Protein AF-S4PKJ7-F1 (afdb_monomer_lite)

pLDDT: mean 77.31, std 18.88, range [37.03, 98.44]

Structure (mmCIF, N/CA/C/O backbone):
data_AF-S4PKJ7-F1
#
_entry.id   AF-S4PKJ7-F1
#
loop_
_atom_site.group_PDB
_atom_site.id
_atom_site.type_symbol
_atom_site.label_atom_id
_atom_site.label_alt_id
_atom_site.label_comp_id
_atom_site.label_asym_id
_atom_site.label_entity_id
_atom_site.label_seq_id
_atom_site.pdbx_PDB_ins_code
_atom_site.Cartn_x
_atom_site.Cartn_y
_atom_site.Cartn_z
_atom_site.occupancy
_atom_site.B_iso_or_equiv
_atom_site.auth_seq_id
_atom_site.auth_comp_id
_atom_site.auth_asym_id
_atom_site.auth_atom_id
_atom_site.pdbx_PDB_model_num
ATOM 1 N N . MET A 1 1 ? 22.675 -2.901 -48.603 1.00 49.75 1 MET A N 1
ATOM 2 C CA . MET A 1 1 ? 21.320 -2.481 -48.186 1.00 49.75 1 MET A CA 1
ATOM 3 C C . MET A 1 1 ? 21.409 -1.951 -46.764 1.00 49.75 1 MET A C 1
ATOM 5 O O . MET A 1 1 ? 21.717 -2.725 -45.874 1.00 49.75 1 MET A O 1
ATOM 9 N N . GLY A 1 2 ? 21.253 -0.646 -46.554 1.00 59.81 2 GLY A N 1
ATOM 10 C CA . GLY A 1 2 ? 21.421 -0.019 -45.237 1.00 59.81 2 GLY A CA 1
ATOM 11 C C . GLY A 1 2 ? 20.413 1.105 -45.045 1.00 59.81 2 GLY A C 1
ATOM 12 O O . GLY A 1 2 ? 20.794 2.267 -44.978 1.00 59.81 2 GLY A O 1
ATOM 13 N N . GLY A 1 3 ? 19.126 0.761 -45.047 1.00 67.44 3 GLY A N 1
ATOM 14 C CA . GLY A 1 3 ? 18.020 1.695 -44.840 1.00 67.44 3 GLY A CA 1
ATOM 15 C C . GLY A 1 3 ? 17.450 1.549 -43.434 1.00 67.44 3 GLY A C 1
ATOM 16 O O . GLY A 1 3 ? 16.425 0.904 -43.260 1.00 67.44 3 GLY A O 1
ATOM 17 N N . GLY A 1 4 ? 18.136 2.093 -42.430 1.00 81.44 4 GLY A N 1
ATOM 18 C CA . GLY A 1 4 ? 17.551 2.283 -41.100 1.00 81.44 4 GLY A CA 1
ATOM 19 C C . GLY A 1 4 ? 16.769 3.595 -41.053 1.00 81.44 4 GLY A C 1
ATOM 20 O O . GLY A 1 4 ? 17.221 4.585 -41.630 1.00 81.44 4 GLY A O 1
ATOM 21 N N . ASP A 1 5 ? 15.622 3.608 -40.369 1.00 84.94 5 ASP A N 1
ATOM 22 C CA . ASP A 1 5 ? 14.771 4.794 -40.217 1.00 84.94 5 ASP A CA 1
ATOM 23 C C . ASP A 1 5 ? 15.574 5.984 -39.661 1.00 84.94 5 ASP A C 1
ATOM 25 O O . ASP A 1 5 ? 16.127 5.934 -38.557 1.00 84.94 5 ASP A O 1
ATOM 29 N N . LEU A 1 6 ? 15.642 7.069 -40.439 1.00 87.94 6 LEU A N 1
ATOM 30 C CA . LEU A 1 6 ? 16.379 8.290 -40.112 1.00 87.94 6 LEU A CA 1
ATOM 31 C C . LEU A 1 6 ? 15.885 8.933 -38.808 1.00 87.94 6 LEU A C 1
ATOM 33 O O . LEU A 1 6 ? 16.661 9.617 -38.130 1.00 87.94 6 LEU A O 1
ATOM 37 N N . ASN A 1 7 ? 14.623 8.705 -38.442 1.00 89.19 7 ASN A N 1
ATOM 38 C CA . ASN A 1 7 ? 14.027 9.269 -37.238 1.00 89.19 7 ASN A CA 1
ATOM 39 C C . ASN A 1 7 ? 14.671 8.724 -35.962 1.00 89.19 7 ASN A C 1
ATOM 41 O O . ASN A 1 7 ? 14.841 9.473 -35.005 1.00 89.19 7 ASN A O 1
ATOM 45 N N . THR A 1 8 ? 15.155 7.481 -35.973 1.00 87.75 8 THR A N 1
ATOM 46 C CA . THR A 1 8 ? 15.856 6.872 -34.826 1.00 87.75 8 THR A CA 1
ATOM 47 C C . THR A 1 8 ? 17.140 7.611 -34.432 1.00 87.75 8 THR A C 1
ATOM 49 O O . THR A 1 8 ? 17.589 7.519 -33.293 1.00 87.75 8 THR A O 1
ATOM 52 N N . LYS A 1 9 ? 17.719 8.396 -35.350 1.00 88.88 9 LYS A N 1
ATOM 53 C CA . LYS A 1 9 ? 18.897 9.240 -35.091 1.00 88.88 9 LYS A CA 1
ATOM 54 C C . LYS A 1 9 ? 18.536 10.616 -34.526 1.00 88.88 9 LYS A C 1
ATOM 56 O O . LYS A 1 9 ? 19.433 11.395 -34.204 1.00 88.88 9 LYS A O 1
ATOM 61 N N . LYS A 1 10 ? 17.250 10.968 -34.447 1.00 93.50 10 LYS A N 1
ATOM 62 C CA . LYS A 1 10 ? 16.800 12.266 -33.937 1.00 93.50 10 LYS A CA 1
ATOM 63 C C . LYS A 1 10 ? 16.646 12.220 -32.420 1.00 93.50 10 LYS A C 1
ATOM 65 O O . LYS A 1 10 ? 16.103 11.276 -31.853 1.00 93.50 10 LYS A O 1
ATOM 70 N N . ALA A 1 11 ? 17.084 13.289 -31.758 1.00 91.94 11 ALA A N 1
ATOM 71 C CA . ALA A 1 11 ? 17.065 13.394 -30.299 1.00 91.94 11 ALA A CA 1
ATOM 72 C C . ALA A 1 11 ? 15.649 13.393 -29.693 1.00 91.94 11 ALA A C 1
ATOM 74 O O . ALA A 1 11 ? 15.488 13.045 -28.529 1.00 91.94 11 ALA A O 1
ATOM 75 N N . TRP A 1 12 ? 14.626 13.759 -30.467 1.00 93.50 12 TRP A N 1
ATOM 76 C CA . TRP A 1 12 ? 13.229 13.791 -30.026 1.00 93.50 12 TRP A CA 1
ATOM 77 C C . TRP A 1 12 ? 12.493 12.455 -30.214 1.00 93.50 12 TRP A C 1
ATOM 79 O O . TRP A 1 12 ? 11.376 12.311 -29.728 1.00 93.50 12 TRP A O 1
ATOM 89 N N . HIS A 1 13 ? 13.083 11.475 -30.907 1.00 94.62 13 HIS A N 1
ATOM 90 C CA . HIS A 1 13 ? 12.394 10.223 -31.214 1.00 94.62 13 HIS A CA 1
ATOM 91 C C . HIS A 1 13 ? 12.170 9.387 -29.940 1.00 94.62 13 HIS A C 1
ATOM 93 O O . HIS A 1 13 ? 13.128 9.142 -29.199 1.00 94.62 13 HIS A O 1
ATOM 99 N N . PRO A 1 14 ? 10.941 8.924 -29.651 1.00 94.25 14 PRO A N 1
ATOM 100 C CA . PRO A 1 14 ? 10.606 8.301 -28.366 1.00 94.25 14 PRO A CA 1
ATOM 101 C C . PRO A 1 14 ? 11.320 6.964 -28.148 1.00 94.25 14 PRO A C 1
ATOM 103 O O . PRO A 1 14 ? 11.640 6.614 -27.018 1.00 94.25 14 PRO A O 1
ATOM 106 N N . SER A 1 15 ? 11.627 6.238 -29.227 1.00 92.44 15 SER A N 1
ATOM 107 C CA . SER A 1 15 ? 12.303 4.936 -29.150 1.00 92.44 15 SER A CA 1
ATOM 108 C C . SER A 1 15 ? 13.815 5.028 -28.926 1.00 92.44 15 SER A C 1
ATOM 110 O O . SER A 1 15 ? 14.481 4.002 -28.837 1.00 92.44 15 SER A O 1
ATOM 112 N N . THR A 1 16 ? 14.387 6.232 -28.859 1.00 94.12 16 THR A N 1
ATOM 113 C CA . THR A 1 16 ? 15.802 6.405 -28.510 1.00 94.12 16 THR A CA 1
ATOM 114 C C . THR A 1 16 ? 16.011 6.020 -27.045 1.00 94.12 16 THR A C 1
ATOM 116 O O . THR A 1 16 ? 15.278 6.508 -26.187 1.00 94.12 16 THR A O 1
ATOM 119 N N . LEU A 1 17 ? 17.041 5.218 -26.736 1.00 94.44 17 LEU A N 1
ATOM 120 C CA . LEU A 1 17 ? 17.330 4.731 -25.372 1.00 94.44 17 LEU A CA 1
ATOM 121 C C . LEU A 1 17 ? 17.298 5.848 -24.315 1.00 94.44 17 LEU A C 1
ATOM 123 O O . LEU A 1 17 ? 16.651 5.711 -23.285 1.00 94.44 17 LEU A O 1
ATOM 127 N N . LYS A 1 18 ? 17.890 7.013 -24.614 1.00 95.44 18 LYS A N 1
ATOM 128 C CA . LYS A 1 18 ? 17.876 8.185 -23.719 1.00 95.44 18 LYS A CA 1
ATOM 129 C C . LYS A 1 18 ? 16.463 8.678 -23.382 1.00 95.44 18 LYS A C 1
ATOM 131 O O . LYS A 1 18 ? 16.224 9.131 -22.268 1.00 95.44 18 LYS A O 1
ATOM 136 N N . ASN A 1 19 ? 15.535 8.631 -24.335 1.00 95.81 19 ASN A N 1
ATOM 137 C CA . ASN A 1 19 ? 14.159 9.078 -24.123 1.00 95.81 19 ASN A CA 1
ATOM 138 C C . ASN A 1 19 ? 13.347 8.018 -23.383 1.00 95.81 19 ASN A C 1
ATOM 140 O O . ASN A 1 19 ? 12.616 8.370 -22.464 1.00 95.81 19 ASN A O 1
ATOM 144 N N . GLN A 1 20 ? 13.553 6.740 -23.703 1.00 96.44 20 GLN A N 1
ATOM 145 C CA . GLN A 1 20 ? 12.978 5.628 -22.944 1.00 96.44 20 GLN A CA 1
ATOM 146 C C . GLN A 1 20 ? 13.416 5.671 -21.477 1.00 96.44 20 GLN A C 1
ATOM 148 O O . GLN A 1 20 ? 12.580 5.569 -20.589 1.00 96.44 20 GLN A O 1
ATOM 153 N N . GLU A 1 21 ? 14.698 5.926 -21.202 1.00 97.00 21 GLU A N 1
ATOM 154 C CA . GLU A 1 21 ? 15.207 6.099 -19.837 1.00 97.00 21 GLU A CA 1
ATOM 155 C C . GLU A 1 21 ? 14.583 7.302 -19.120 1.00 97.00 21 GLU A C 1
ATOM 157 O O . GLU A 1 21 ? 14.291 7.229 -17.926 1.00 97.00 21 GLU A O 1
ATOM 162 N N . ARG A 1 22 ? 14.375 8.425 -19.821 1.00 97.06 22 ARG A N 1
ATOM 163 C CA . ARG A 1 22 ? 13.709 9.606 -19.246 1.00 97.06 22 ARG A CA 1
ATOM 164 C C . ARG A 1 22 ? 12.256 9.317 -18.893 1.00 97.06 22 ARG A C 1
ATOM 166 O O . ARG A 1 22 ? 11.829 9.692 -17.805 1.00 97.06 22 ARG A O 1
ATOM 173 N N . VAL A 1 23 ? 11.528 8.658 -19.793 1.00 97.62 23 VAL A N 1
ATOM 174 C CA . VAL A 1 23 ? 10.144 8.229 -19.563 1.00 97.62 23 VAL A CA 1
ATOM 175 C C . VAL A 1 23 ? 10.097 7.261 -18.388 1.00 97.62 23 VAL A C 1
ATOM 177 O O . VAL A 1 23 ? 9.363 7.505 -17.440 1.00 97.62 23 VAL A O 1
ATOM 180 N N . TRP A 1 24 ? 10.970 6.255 -18.370 1.00 97.38 24 TRP A N 1
ATOM 181 C CA . TRP A 1 24 ? 11.042 5.277 -17.289 1.00 97.38 24 TRP A CA 1
ATOM 182 C C . TRP A 1 24 ? 11.314 5.917 -15.920 1.00 97.38 24 TRP A C 1
ATOM 184 O O . TRP A 1 24 ? 10.634 5.612 -14.943 1.00 97.38 24 TRP A O 1
ATOM 194 N N . LYS A 1 25 ? 12.255 6.867 -15.837 1.00 98.44 25 LYS A N 1
ATOM 195 C CA . LYS A 1 25 ? 12.518 7.620 -14.597 1.00 98.44 25 LYS A CA 1
ATOM 196 C C . LYS A 1 25 ? 11.318 8.465 -14.165 1.00 98.44 25 LYS A C 1
ATOM 198 O O . LYS A 1 25 ? 11.023 8.531 -12.974 1.00 98.44 25 LYS A O 1
ATOM 203 N N . ALA A 1 26 ? 10.634 9.107 -15.112 1.00 98.06 26 ALA A N 1
ATOM 204 C CA . ALA A 1 26 ? 9.443 9.902 -14.826 1.00 98.06 26 ALA A CA 1
ATOM 205 C C . ALA A 1 26 ? 8.281 9.024 -14.334 1.00 98.06 26 ALA A C 1
ATOM 207 O O . ALA A 1 26 ? 7.642 9.359 -13.342 1.00 98.06 26 ALA A O 1
ATOM 208 N N . GLU A 1 27 ? 8.056 7.873 -14.966 1.00 97.75 27 GLU A N 1
ATOM 209 C CA . GLU A 1 27 ? 7.058 6.885 -14.549 1.00 97.75 27 GLU A CA 1
ATOM 210 C C . GLU A 1 27 ? 7.369 6.319 -13.162 1.00 97.75 27 GLU A C 1
ATOM 212 O O . GLU A 1 27 ? 6.477 6.207 -12.323 1.00 97.75 27 GLU A O 1
ATOM 217 N N . GLN A 1 28 ? 8.639 6.015 -12.881 1.00 98.19 28 GLN A N 1
ATOM 218 C CA . GLN A 1 28 ? 9.063 5.540 -11.567 1.00 98.19 28 GLN A CA 1
ATOM 219 C C . GLN A 1 28 ? 8.820 6.593 -10.475 1.00 98.19 28 GLN A C 1
ATOM 221 O O . GLN A 1 28 ? 8.325 6.254 -9.397 1.00 98.19 28 GLN A O 1
ATOM 226 N N . ALA A 1 29 ? 9.128 7.864 -10.752 1.00 98.19 29 ALA A N 1
ATOM 227 C CA . ALA A 1 29 ? 8.860 8.969 -9.835 1.00 98.19 29 ALA A CA 1
ATOM 228 C C . ALA A 1 29 ? 7.350 9.175 -9.616 1.00 98.19 29 ALA A C 1
ATOM 230 O O . ALA A 1 29 ? 6.908 9.265 -8.471 1.00 98.19 29 ALA A O 1
ATOM 231 N N . ALA A 1 30 ? 6.554 9.158 -10.688 1.00 98.31 30 ALA A N 1
ATOM 232 C CA . ALA A 1 30 ? 5.099 9.272 -10.614 1.00 98.31 30 ALA A CA 1
ATOM 233 C C . ALA A 1 30 ? 4.473 8.115 -9.818 1.00 98.31 30 ALA A C 1
ATOM 235 O O . ALA A 1 30 ? 3.593 8.331 -8.989 1.00 98.31 30 ALA A O 1
ATOM 236 N N . ALA A 1 31 ? 4.961 6.885 -10.000 1.00 97.81 31 ALA A N 1
ATOM 237 C CA . ALA A 1 31 ? 4.503 5.731 -9.231 1.00 97.81 31 ALA A CA 1
ATOM 238 C C . ALA A 1 31 ? 4.840 5.855 -7.733 1.00 97.81 31 ALA A C 1
ATOM 240 O O . ALA A 1 31 ? 4.049 5.438 -6.883 1.00 97.81 31 ALA A O 1
ATOM 241 N N . ALA A 1 32 ? 5.997 6.428 -7.386 1.00 97.69 32 ALA A N 1
ATOM 242 C CA . ALA A 1 32 ? 6.360 6.700 -5.995 1.00 97.69 32 ALA A CA 1
ATOM 243 C C . ALA A 1 32 ? 5.465 7.784 -5.370 1.00 97.69 32 ALA A C 1
ATOM 245 O O . ALA A 1 32 ? 4.997 7.620 -4.242 1.00 97.69 32 ALA A O 1
ATOM 246 N N . GLU A 1 33 ? 5.171 8.853 -6.112 1.00 97.31 33 GLU A N 1
ATOM 247 C CA . GLU A 1 33 ? 4.252 9.908 -5.677 1.00 97.31 33 GLU A CA 1
ATOM 248 C C . GLU A 1 33 ? 2.832 9.367 -5.466 1.00 97.31 33 GLU A C 1
ATOM 250 O O . GLU A 1 33 ? 2.237 9.593 -4.415 1.00 97.31 33 GLU A O 1
ATOM 255 N N . GLN A 1 34 ? 2.317 8.572 -6.407 1.00 97.44 34 GLN A N 1
ATOM 256 C CA . GLN A 1 34 ? 1.003 7.936 -6.285 1.00 97.44 34 GLN A CA 1
ATOM 257 C C . GLN A 1 34 ? 0.903 7.055 -5.037 1.00 97.44 34 GLN A C 1
ATOM 259 O O . GLN A 1 34 ? -0.093 7.126 -4.320 1.00 97.44 34 GLN A O 1
ATOM 264 N N . LYS A 1 35 ? 1.939 6.264 -4.729 1.00 97.75 35 LYS A N 1
ATOM 265 C CA . LYS A 1 35 ? 1.981 5.467 -3.491 1.00 97.75 35 LYS A CA 1
ATOM 266 C C . LYS A 1 35 ? 1.908 6.347 -2.244 1.00 97.75 35 LYS A C 1
ATOM 268 O O . LYS A 1 35 ? 1.130 6.044 -1.345 1.00 97.75 35 LYS A O 1
ATOM 273 N N . ARG A 1 36 ? 2.660 7.450 -2.215 1.00 97.25 36 ARG A N 1
ATOM 274 C CA . ARG A 1 36 ? 2.638 8.409 -1.101 1.00 97.25 36 ARG A CA 1
ATOM 275 C C . ARG A 1 36 ? 1.272 9.082 -0.949 1.00 97.25 36 ARG A C 1
ATOM 277 O O . ARG A 1 36 ? 0.789 9.253 0.164 1.00 97.25 36 ARG A O 1
ATOM 284 N N . ILE A 1 37 ? 0.625 9.436 -2.059 1.00 96.06 37 ILE A N 1
ATOM 285 C CA . ILE A 1 37 ? -0.728 10.003 -2.050 1.00 96.06 37 ILE A CA 1
ATOM 286 C C . ILE A 1 37 ? -1.735 8.984 -1.509 1.00 96.06 37 ILE A C 1
ATOM 288 O O . ILE A 1 37 ? -2.570 9.349 -0.687 1.00 96.06 37 ILE A O 1
ATOM 292 N N . LEU A 1 38 ? -1.655 7.719 -1.930 1.00 97.38 38 LEU A N 1
ATOM 293 C CA . LEU A 1 38 ? -2.540 6.657 -1.442 1.00 97.38 38 LEU A CA 1
ATOM 294 C C . LEU A 1 38 ? -2.380 6.414 0.063 1.00 97.38 38 LEU A C 1
ATOM 296 O O . LEU A 1 38 ? -3.373 6.214 0.759 1.00 97.38 38 LEU A O 1
ATOM 300 N N . GLU A 1 39 ? -1.150 6.459 0.570 1.00 96.69 39 GLU A N 1
ATOM 301 C CA . GLU A 1 39 ? -0.871 6.369 2.005 1.00 96.69 39 GLU A CA 1
ATOM 302 C C . GLU A 1 39 ? -1.512 7.532 2.776 1.00 96.69 39 GLU A C 1
ATOM 304 O O . GLU A 1 39 ? -2.291 7.296 3.696 1.00 96.69 39 GLU A O 1
ATOM 309 N N . LEU A 1 40 ? -1.314 8.775 2.324 1.00 95.56 40 LEU A N 1
ATOM 310 C CA . LEU A 1 40 ? -1.940 9.958 2.929 1.00 95.56 40 LEU A CA 1
ATOM 311 C C . LEU A 1 40 ? -3.474 9.931 2.843 1.00 95.56 40 LEU A C 1
ATOM 313 O O . LEU A 1 40 ? -4.169 10.367 3.760 1.00 95.56 40 LEU A O 1
ATOM 317 N N . GLN A 1 41 ? -4.033 9.435 1.737 1.00 93.75 41 GLN A N 1
ATOM 318 C CA . GLN A 1 41 ? -5.480 9.253 1.596 1.00 93.75 41 GLN A CA 1
ATOM 319 C C . GLN A 1 41 ? -6.007 8.218 2.590 1.00 93.75 41 GLN A C 1
ATOM 321 O O . GLN A 1 41 ? -7.077 8.418 3.163 1.00 93.75 41 GLN A O 1
ATOM 326 N N . ARG A 1 42 ? -5.251 7.140 2.824 1.00 97.12 42 ARG A N 1
ATOM 327 C CA . ARG A 1 42 ? -5.585 6.121 3.818 1.00 97.12 42 ARG A CA 1
ATOM 328 C C . ARG A 1 42 ? -5.543 6.682 5.236 1.00 97.12 42 ARG A C 1
ATOM 330 O O . ARG A 1 42 ? -6.471 6.416 5.992 1.00 97.12 42 ARG A O 1
ATOM 337 N N . GLU A 1 43 ? -4.526 7.467 5.584 1.00 93.19 43 GLU A N 1
ATOM 338 C CA . GLU A 1 43 ? -4.448 8.141 6.889 1.00 93.19 43 GLU A CA 1
ATOM 339 C C . GLU A 1 43 ? -5.636 9.085 7.098 1.00 93.19 43 GLU A C 1
ATOM 341 O O . GLU A 1 43 ? -6.346 8.965 8.093 1.00 93.19 43 GLU A O 1
ATOM 346 N N . ARG A 1 44 ? -5.952 9.939 6.114 1.00 89.56 44 ARG A N 1
ATOM 347 C CA . ARG A 1 44 ? -7.123 10.833 6.184 1.00 89.56 44 ARG A CA 1
ATOM 348 C C . ARG A 1 44 ? -8.451 10.090 6.296 1.00 89.56 44 ARG A C 1
ATOM 350 O O . ARG A 1 44 ? -9.374 10.585 6.936 1.00 89.56 44 ARG A O 1
ATOM 357 N N . ALA A 1 45 ? -8.581 8.936 5.641 1.00 93.31 45 ALA A N 1
ATOM 358 C CA . ALA A 1 45 ? -9.771 8.102 5.767 1.00 93.31 45 ALA A CA 1
ATOM 359 C C . ALA A 1 45 ? -9.898 7.554 7.196 1.00 93.31 45 ALA A C 1
ATOM 361 O O . ALA A 1 45 ? -10.960 7.670 7.794 1.00 93.31 45 ALA A O 1
ATOM 362 N N . GLN A 1 46 ? -8.799 7.067 7.781 1.00 92.12 46 GLN A N 1
ATOM 363 C CA . GLN A 1 46 ? -8.777 6.599 9.170 1.00 92.12 46 GLN A CA 1
ATOM 364 C C . GLN A 1 46 ? -9.068 7.717 10.178 1.00 92.12 46 GLN A C 1
ATOM 366 O O . GLN A 1 46 ? -9.745 7.481 11.179 1.00 92.12 46 GLN A O 1
ATOM 371 N N . GLU A 1 47 ? -8.560 8.927 9.937 1.00 87.38 47 GLU A N 1
ATOM 372 C CA . GLU A 1 47 ? -8.876 10.103 10.753 1.00 87.38 47 GLU A CA 1
ATOM 373 C C . GLU A 1 47 ? -10.364 10.447 10.684 1.00 87.38 47 GLU A C 1
ATOM 375 O O . GLU A 1 47 ? -10.986 10.631 11.730 1.00 87.38 47 GLU A O 1
ATOM 380 N N . ARG A 1 48 ? -10.949 10.457 9.478 1.00 91.38 48 ARG A N 1
ATOM 381 C CA . ARG A 1 48 ? -12.385 10.695 9.286 1.00 91.38 48 ARG A CA 1
ATOM 382 C C . ARG A 1 48 ? -13.231 9.624 9.980 1.00 91.38 48 ARG A C 1
ATOM 384 O O . ARG A 1 48 ? -14.146 9.976 10.710 1.00 91.38 48 ARG A O 1
ATOM 391 N N . ASP A 1 49 ? -12.885 8.344 9.835 1.00 89.88 49 ASP A N 1
ATOM 392 C CA . ASP A 1 49 ? -13.601 7.241 10.492 1.00 89.88 49 ASP A CA 1
ATOM 393 C C . ASP A 1 49 ? -13.581 7.387 12.026 1.00 89.88 49 ASP A C 1
ATOM 395 O O . ASP A 1 49 ? -14.590 7.177 12.702 1.00 89.88 49 ASP A O 1
ATOM 399 N N . ARG A 1 50 ? -12.433 7.780 12.598 1.00 81.69 50 ARG A N 1
ATOM 400 C CA . ARG A 1 50 ? -12.310 8.063 14.038 1.00 81.69 50 ARG A CA 1
ATOM 401 C C . ARG A 1 50 ? -13.142 9.265 14.462 1.00 81.69 50 ARG A C 1
ATOM 403 O O . ARG A 1 50 ? -13.769 9.224 15.520 1.00 81.69 50 ARG A O 1
ATOM 410 N N . GLU A 1 51 ? -13.127 10.334 13.676 1.00 84.06 51 GLU A N 1
ATOM 411 C CA . GLU A 1 51 ? -13.929 11.526 13.938 1.00 84.06 51 GLU A CA 1
ATOM 412 C C . GLU A 1 51 ? -15.427 11.206 13.898 1.00 84.06 51 GLU A C 1
ATOM 414 O O . GLU A 1 51 ? -16.155 11.608 14.805 1.00 84.06 51 GLU A O 1
ATOM 419 N N . A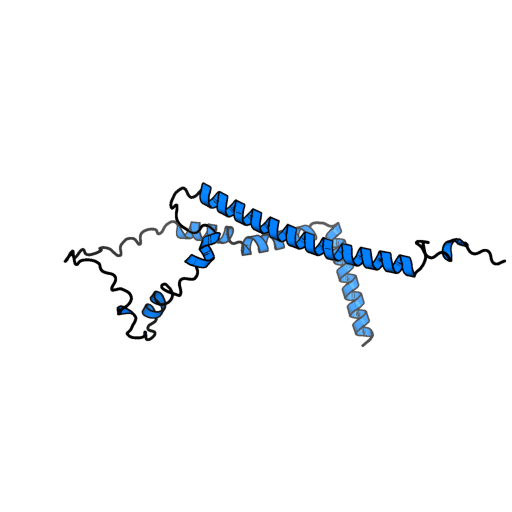SP A 1 52 ? -15.874 10.417 12.921 1.00 88.25 52 ASP A N 1
ATOM 420 C CA . ASP A 1 52 ? -17.264 9.982 12.792 1.00 88.25 52 ASP A CA 1
ATOM 421 C C . ASP A 1 52 ? -17.697 9.117 13.985 1.00 88.25 52 ASP A C 1
ATOM 423 O O . ASP A 1 52 ? -18.768 9.346 14.553 1.00 88.25 52 ASP A O 1
ATOM 427 N N . LEU A 1 53 ? -16.848 8.188 14.445 1.00 82.75 53 LEU A N 1
ATOM 428 C CA . LEU A 1 53 ? -17.099 7.422 15.672 1.00 82.75 53 LEU A CA 1
ATOM 429 C C . LEU A 1 53 ? -17.179 8.320 16.910 1.00 82.75 53 LEU A C 1
ATOM 431 O O . LEU A 1 53 ? -18.101 8.175 17.712 1.00 82.75 53 LEU A O 1
ATOM 435 N N . ASN A 1 54 ? -16.252 9.268 17.062 1.00 80.50 54 ASN A N 1
ATOM 436 C CA . ASN A 1 54 ? -16.267 10.222 18.173 1.00 80.50 54 ASN A CA 1
ATOM 437 C C . ASN A 1 54 ? -17.519 11.104 18.139 1.00 80.50 54 ASN A C 1
ATOM 439 O O . ASN A 1 54 ? -18.113 11.388 19.179 1.00 80.50 54 ASN A O 1
ATOM 443 N N . LYS A 1 55 ? -17.945 11.530 16.948 1.00 85.25 55 LYS A N 1
ATOM 444 C CA . LYS A 1 55 ? -19.164 12.310 16.745 1.00 85.25 55 LYS A CA 1
ATOM 445 C C . LYS A 1 55 ? -20.405 11.499 17.101 1.00 85.25 55 LYS A C 1
ATOM 447 O O . LYS A 1 55 ? -21.254 12.010 17.825 1.00 85.25 55 LYS A O 1
ATOM 452 N N . LEU A 1 56 ? -20.496 10.247 16.654 1.00 83.69 56 LEU A N 1
ATOM 453 C CA . LEU A 1 56 ? -21.581 9.336 17.024 1.00 83.69 56 LEU A CA 1
ATOM 454 C C . LEU A 1 56 ? -21.604 9.078 18.532 1.00 83.69 56 LEU A C 1
ATOM 456 O O . LEU A 1 56 ? -22.672 9.129 19.134 1.00 83.69 56 LEU A O 1
ATOM 460 N N . ALA A 1 57 ? -20.446 8.856 19.158 1.00 80.12 57 ALA A N 1
ATOM 461 C CA . ALA A 1 57 ? -20.342 8.691 20.603 1.00 80.12 57 ALA A CA 1
ATOM 462 C C . ALA A 1 57 ? -20.873 9.929 21.336 1.00 80.12 57 ALA A C 1
ATOM 464 O O . ALA A 1 57 ? -21.727 9.784 22.201 1.00 80.12 57 ALA A O 1
ATOM 465 N N . ARG A 1 58 ? -20.465 11.137 20.916 1.00 75.88 58 ARG A N 1
ATOM 466 C CA . ARG A 1 58 ? -20.971 12.411 21.461 1.00 75.88 58 ARG A CA 1
ATOM 467 C C . ARG A 1 58 ? -22.477 12.585 21.271 1.00 75.88 58 ARG A C 1
ATOM 469 O O . ARG A 1 58 ? -23.135 13.088 22.167 1.00 75.88 58 ARG A O 1
ATOM 476 N N . GLN A 1 59 ? -23.014 12.192 20.116 1.00 78.50 59 GLN A N 1
ATOM 477 C CA . GLN A 1 59 ? -24.450 12.281 19.827 1.00 78.50 59 GLN A CA 1
ATOM 478 C C . GLN A 1 59 ? -25.284 11.287 20.644 1.00 78.50 59 GLN A C 1
ATOM 480 O O . GLN A 1 59 ? -26.421 11.592 20.979 1.00 78.50 59 GLN A O 1
ATOM 485 N N . ASN A 1 60 ? -24.742 10.105 20.954 1.00 75.25 60 ASN A N 1
ATOM 486 C CA . ASN A 1 60 ? -25.425 9.106 21.781 1.00 75.25 60 ASN A CA 1
ATOM 487 C C . ASN A 1 60 ? -25.213 9.348 23.288 1.00 75.25 60 ASN A C 1
ATOM 489 O O . ASN A 1 60 ? -26.046 8.940 24.095 1.00 75.25 60 ASN A O 1
ATOM 493 N N . SER A 1 61 ? -24.116 10.001 23.690 1.00 66.00 61 SER A N 1
ATOM 494 C CA . SER A 1 61 ? -23.833 10.360 25.081 1.00 66.00 61 SER A CA 1
ATOM 495 C C . SER A 1 61 ? -24.399 11.746 25.417 1.00 66.00 61 SER A C 1
ATOM 497 O O . SER A 1 61 ? -23.667 12.732 25.469 1.00 66.00 61 SER A O 1
ATOM 499 N N . ASP A 1 62 ? -25.696 11.827 25.703 1.00 54.53 62 ASP A N 1
ATOM 500 C CA . ASP A 1 62 ? -26.380 13.070 26.115 1.00 54.53 62 ASP A CA 1
ATOM 501 C C . ASP A 1 62 ? -26.006 13.545 27.545 1.00 54.53 62 ASP A C 1
ATOM 503 O O . ASP A 1 62 ? -26.615 14.453 28.110 1.00 54.53 62 ASP A O 1
ATOM 507 N N . VAL A 1 63 ? -24.998 12.931 28.177 1.00 51.59 63 VAL A N 1
ATOM 508 C CA . VAL A 1 63 ? -24.607 13.196 29.566 1.00 51.59 63 VAL A CA 1
ATOM 509 C C . VAL A 1 63 ? -23.087 13.354 29.658 1.00 51.59 63 VAL A C 1
ATOM 511 O O . VAL A 1 63 ? -22.332 12.403 29.483 1.00 51.59 63 VAL A O 1
ATOM 514 N N . ILE A 1 64 ? -22.682 14.581 30.007 1.00 47.69 64 ILE A N 1
ATOM 515 C CA . ILE A 1 64 ? -21.324 15.094 30.286 1.00 47.69 64 ILE A CA 1
ATOM 516 C C . ILE A 1 64 ? -20.634 15.738 29.074 1.00 47.69 64 ILE A C 1
ATOM 518 O O . ILE A 1 64 ? -19.672 15.252 28.481 1.00 47.69 64 ILE A O 1
ATOM 522 N N . ALA A 1 65 ? -21.106 16.954 28.800 1.00 48.47 65 ALA A N 1
ATOM 523 C CA . ALA A 1 65 ? -20.380 18.031 28.144 1.00 48.47 65 ALA A CA 1
ATOM 524 C C . ALA A 1 65 ? -19.101 18.401 28.923 1.00 48.47 65 ALA A C 1
ATOM 526 O O . ALA A 1 65 ? -19.051 19.393 29.647 1.00 48.47 65 ALA A O 1
ATOM 527 N N . GLY A 1 66 ? -18.053 17.594 28.787 1.00 53.94 66 GLY A N 1
ATOM 528 C CA . GLY A 1 66 ? -16.762 17.927 29.370 1.00 53.94 66 GLY A CA 1
ATOM 529 C C . GLY A 1 66 ? -15.740 16.820 29.242 1.00 53.94 66 GLY A C 1
ATOM 530 O O . GLY A 1 66 ? -15.509 16.114 30.213 1.00 53.94 66 GLY A O 1
ATOM 531 N N . THR A 1 67 ? -15.096 16.697 28.080 1.00 55.31 67 THR A N 1
ATOM 532 C CA . THR A 1 67 ? -13.666 16.352 27.980 1.00 55.31 67 THR A CA 1
ATOM 533 C C . THR A 1 67 ? -13.174 16.558 26.545 1.00 55.31 67 THR A C 1
ATOM 535 O O . THR A 1 67 ? -13.679 15.959 25.598 1.00 55.31 67 THR A O 1
ATOM 538 N N . SER A 1 68 ? -12.224 17.493 26.463 1.00 56.38 68 SER A N 1
ATOM 539 C CA . SER A 1 68 ? -11.275 17.806 25.391 1.00 56.38 68 SER A CA 1
ATOM 540 C C . SER A 1 68 ? -11.811 17.886 23.960 1.00 56.38 68 SER A C 1
ATOM 542 O O . SER A 1 68 ? -11.900 16.935 23.187 1.00 56.38 68 SER A O 1
ATOM 544 N N . ASP A 1 69 ? -12.033 19.129 23.550 1.00 60.94 69 ASP A N 1
ATOM 545 C CA . ASP A 1 69 ? -11.708 19.547 22.197 1.00 60.94 69 ASP A CA 1
ATOM 546 C C . ASP A 1 69 ? -10.293 19.034 21.847 1.00 60.94 69 ASP A C 1
ATOM 548 O O . ASP A 1 69 ? -9.362 19.204 22.640 1.00 60.94 69 ASP A O 1
ATOM 552 N N . ASN A 1 70 ? -10.131 18.357 20.706 1.00 65.50 70 ASN A N 1
ATOM 553 C CA . ASN A 1 70 ? -8.896 17.642 20.328 1.00 65.50 70 ASN A CA 1
ATOM 554 C C . ASN A 1 70 ? -7.667 18.584 20.381 1.00 65.50 70 ASN A C 1
ATOM 556 O O . ASN A 1 70 ? -6.551 18.198 20.721 1.00 65.50 70 ASN A O 1
ATOM 560 N N . ARG A 1 71 ? -7.915 19.885 20.167 1.00 65.81 71 ARG A N 1
ATOM 561 C CA . ARG A 1 71 ? -6.951 20.985 20.275 1.00 65.81 71 ARG A CA 1
ATOM 562 C C . ARG A 1 71 ? -6.403 21.233 21.683 1.00 65.81 71 ARG A C 1
ATOM 564 O O . ARG A 1 71 ? -5.305 21.766 21.788 1.00 65.81 71 ARG A O 1
ATOM 571 N N . LEU A 1 72 ? -7.135 20.900 22.746 1.00 68.19 72 LEU A N 1
ATOM 572 C CA . LEU A 1 72 ? -6.675 21.050 24.132 1.00 68.19 72 LEU A CA 1
ATOM 573 C C . LEU A 1 72 ? -6.228 19.719 24.757 1.00 68.19 72 LEU A C 1
ATOM 575 O O . LEU A 1 72 ? -5.782 19.720 25.901 1.00 68.19 72 LEU A O 1
ATOM 579 N N . SER A 1 73 ? -6.286 18.598 24.025 1.00 68.75 73 SER A N 1
ATOM 580 C CA . SER A 1 73 ? -5.824 17.293 24.528 1.00 68.75 73 SER A CA 1
ATOM 581 C C . SER A 1 73 ? -4.356 17.349 24.947 1.00 68.75 73 SER A C 1
ATOM 583 O O . SER A 1 73 ? -4.026 17.010 26.076 1.00 68.75 73 SER A O 1
ATOM 585 N N . TRP A 1 74 ? -3.486 17.938 24.117 1.00 74.31 74 TRP A N 1
ATOM 586 C CA . TRP A 1 74 ? -2.065 18.109 24.454 1.00 74.31 74 TRP A CA 1
ATOM 587 C C . TRP A 1 74 ? -1.830 18.929 25.738 1.00 74.31 74 TRP A C 1
ATOM 589 O O . TRP A 1 74 ? -0.812 18.741 26.395 1.00 74.31 74 TRP A O 1
ATOM 599 N N . MET A 1 75 ? -2.768 19.807 26.116 1.00 68.19 75 MET A N 1
ATOM 600 C CA . MET A 1 75 ? -2.699 20.638 27.323 1.00 68.19 75 MET A CA 1
ATOM 601 C C . MET A 1 75 ? -3.279 19.932 28.562 1.00 68.19 75 MET A C 1
ATOM 603 O O . MET A 1 75 ? -2.822 20.173 29.678 1.00 68.19 75 MET A O 1
ATOM 607 N N . TYR A 1 76 ? -4.289 19.072 28.393 1.00 68.50 76 TYR A N 1
ATOM 608 C CA . TYR A 1 76 ? -4.950 18.373 29.502 1.00 68.50 76 TYR A CA 1
ATOM 609 C C . TYR A 1 76 ? -4.374 16.978 29.788 1.00 68.50 76 TYR A C 1
ATOM 611 O O . TYR A 1 76 ? -4.407 16.557 30.946 1.00 68.50 76 TYR A O 1
ATOM 619 N N . ASP A 1 77 ? -3.793 16.310 28.788 1.00 64.62 77 ASP A N 1
ATOM 620 C CA . ASP A 1 77 ? -3.132 15.004 28.925 1.00 64.62 77 ASP A CA 1
ATOM 621 C C . ASP A 1 77 ? -1.716 15.133 29.513 1.00 64.62 77 ASP A C 1
ATOM 623 O O . ASP A 1 77 ? -1.221 14.211 30.152 1.00 64.62 77 ASP A O 1
ATOM 627 N N . GLN A 1 78 ? -1.075 16.301 29.372 1.00 56.06 78 GLN A N 1
ATOM 628 C CA . GLN A 1 78 ? 0.237 16.615 29.959 1.00 56.06 78 GLN A CA 1
ATOM 629 C C . GLN A 1 78 ? 0.163 17.157 31.395 1.00 56.06 78 GLN A C 1
ATOM 631 O O . GLN A 1 78 ? 1.056 17.883 31.829 1.00 56.06 78 GLN A O 1
ATOM 636 N N . LYS A 1 79 ? -0.872 16.836 32.181 1.00 62.06 79 LYS A N 1
ATOM 637 C CA . LYS A 1 79 ? -0.730 16.996 33.636 1.00 62.06 79 LYS A CA 1
ATOM 638 C C . LYS A 1 79 ? 0.152 15.849 34.126 1.00 62.06 79 LYS A C 1
ATOM 640 O O . LYS A 1 79 ? -0.342 14.723 34.116 1.00 62.06 79 LYS A O 1
ATOM 645 N N . PRO A 1 80 ? 1.406 16.092 34.563 1.00 52.12 80 PRO A N 1
ATOM 646 C CA . PRO A 1 80 ? 2.195 15.037 35.173 1.00 52.12 80 PRO A CA 1
ATOM 647 C C . PRO A 1 80 ? 1.430 14.550 36.407 1.00 52.12 80 PRO A C 1
ATOM 649 O O . PRO A 1 80 ? 1.210 15.293 37.362 1.00 52.12 80 PRO A O 1
ATOM 652 N N . ASP A 1 81 ? 0.931 13.324 36.331 1.00 56.56 81 ASP A N 1
ATOM 653 C CA . ASP A 1 81 ? 0.908 12.392 37.447 1.00 56.56 81 ASP A CA 1
ATOM 654 C C . ASP A 1 81 ? 0.345 12.886 38.778 1.00 56.56 81 ASP A C 1
ATOM 656 O O . ASP A 1 81 ? 0.871 12.584 39.844 1.00 56.56 81 ASP A O 1
ATOM 660 N N . LYS A 1 82 ? -0.830 13.521 38.762 1.00 55.28 82 LYS A N 1
ATOM 661 C CA . LYS A 1 82 ? -1.675 13.506 39.972 1.00 55.28 82 LYS A CA 1
ATOM 662 C C . LYS A 1 82 ? -2.372 12.159 40.194 1.00 55.28 82 LYS A C 1
ATOM 664 O O . LYS A 1 82 ? -2.903 11.934 41.274 1.00 55.28 82 LYS A O 1
ATOM 669 N N . ARG A 1 83 ? -2.364 11.260 39.200 1.00 54.62 83 ARG A N 1
ATOM 670 C CA . ARG A 1 83 ? -2.944 9.908 39.314 1.00 54.62 83 ARG A CA 1
ATOM 671 C C . ARG A 1 83 ? -1.920 8.814 39.635 1.00 54.62 83 ARG A C 1
ATOM 673 O O . ARG A 1 83 ? -2.311 7.815 40.221 1.00 54.62 83 ARG A O 1
ATOM 680 N N . ILE A 1 84 ? -0.632 9.004 39.329 1.00 54.09 84 ILE A N 1
ATOM 681 C CA . ILE A 1 84 ? 0.373 7.932 39.475 1.00 54.09 84 ILE A CA 1
ATOM 682 C C . ILE A 1 84 ? 0.755 7.649 40.935 1.00 54.09 84 ILE A C 1
ATOM 684 O O . ILE A 1 84 ? 1.171 6.543 41.245 1.00 54.09 84 ILE A O 1
ATOM 688 N N . GLN A 1 85 ? 0.507 8.558 41.879 1.00 55.91 85 GLN A N 1
ATOM 689 C CA . GLN A 1 85 ? 0.905 8.316 43.275 1.00 55.91 85 GLN A CA 1
ATOM 690 C C . GLN A 1 85 ? -0.202 7.790 44.199 1.00 55.91 85 GLN A C 1
ATOM 692 O O . GLN A 1 85 ? 0.072 7.529 45.365 1.00 55.91 85 GLN A O 1
ATOM 697 N N . GLN A 1 86 ? -1.439 7.606 43.719 1.00 61.72 86 GLN A N 1
ATOM 698 C CA . GLN A 1 86 ? -2.495 7.027 44.563 1.00 61.72 86 GLN A CA 1
ATOM 699 C C . GLN A 1 86 ? -2.322 5.514 44.719 1.00 61.72 86 GLN A C 1
ATOM 701 O O . GLN A 1 86 ? -2.408 5.004 45.829 1.00 61.72 86 GLN A O 1
ATOM 706 N N . GLU A 1 87 ? -2.025 4.796 43.636 1.00 61.47 87 GLU A N 1
ATOM 707 C CA . GLU A 1 87 ? -1.877 3.336 43.688 1.00 61.47 87 GLU A CA 1
ATOM 708 C C . GLU A 1 87 ? -0.514 2.919 44.263 1.00 61.47 87 GLU A C 1
ATOM 710 O O . GLU A 1 87 ? -0.444 1.991 45.066 1.00 61.47 87 GLU A O 1
ATOM 715 N N . ASP A 1 88 ? 0.550 3.679 43.974 1.00 62.72 88 ASP A N 1
ATOM 716 C CA . ASP A 1 88 ? 1.880 3.485 44.572 1.00 62.72 88 ASP A CA 1
ATOM 717 C C . ASP A 1 88 ? 1.885 3.689 46.104 1.00 62.72 88 ASP A C 1
ATOM 719 O O . ASP A 1 88 ? 2.651 3.025 46.810 1.00 62.72 88 ASP A O 1
ATOM 723 N N . TYR A 1 89 ? 1.001 4.552 46.628 1.00 64.00 89 TYR A N 1
ATOM 724 C CA . TYR A 1 89 ? 0.770 4.721 48.069 1.00 64.00 89 TYR A CA 1
ATOM 725 C C . TYR A 1 89 ? 0.147 3.467 48.699 1.00 64.00 89 TYR A C 1
ATOM 727 O O . TYR A 1 89 ? 0.595 3.024 49.757 1.00 64.00 89 TYR A O 1
ATOM 735 N N . LEU A 1 90 ? -0.835 2.845 48.031 1.00 72.00 90 LEU A N 1
ATOM 736 C CA . LEU A 1 90 ? -1.434 1.583 48.490 1.00 72.00 90 LEU A CA 1
ATOM 737 C C . LEU A 1 90 ? -0.443 0.406 48.421 1.00 72.00 90 LEU A C 1
ATOM 739 O O . LEU A 1 90 ? -0.562 -0.541 49.197 1.00 72.00 90 LEU A O 1
ATOM 743 N N . LEU A 1 91 ? 0.543 0.476 47.524 1.00 70.69 91 LEU A N 1
ATOM 744 C CA . LEU A 1 91 ? 1.604 -0.521 47.340 1.00 70.69 91 LEU A CA 1
ATOM 745 C C . LEU A 1 91 ? 2.837 -0.308 48.243 1.00 70.69 91 LEU A C 1
ATOM 747 O O . LEU A 1 91 ? 3.790 -1.084 48.163 1.00 70.69 91 LEU A O 1
ATOM 751 N N . GLY A 1 92 ? 2.822 0.696 49.129 1.00 61.09 92 GLY A N 1
ATOM 752 C CA . GLY A 1 92 ? 3.818 0.853 50.196 1.00 61.09 92 GLY A CA 1
ATOM 753 C C . GLY A 1 92 ? 5.181 1.399 49.758 1.00 61.09 92 GLY A C 1
ATOM 754 O O . GLY A 1 92 ? 6.168 1.226 50.476 1.00 61.09 92 GLY A O 1
ATOM 755 N N . LYS A 1 93 ? 5.272 2.062 48.598 1.00 74.81 93 LYS A N 1
ATOM 756 C CA . LYS A 1 93 ? 6.502 2.760 48.194 1.00 74.81 93 LYS A CA 1
ATOM 757 C C . LYS A 1 93 ? 6.696 4.045 49.006 1.00 74.81 93 LYS A C 1
ATOM 759 O O . LYS A 1 93 ? 5.745 4.774 49.272 1.00 74.81 93 LYS A O 1
ATOM 764 N N . ALA A 1 94 ? 7.941 4.329 49.396 1.00 60.72 94 ALA A N 1
ATOM 765 C CA . ALA A 1 94 ? 8.282 5.531 50.154 1.00 60.72 94 ALA A CA 1
ATOM 766 C C . ALA A 1 94 ? 8.055 6.792 49.303 1.00 60.72 94 ALA A C 1
ATOM 768 O O . ALA A 1 94 ? 8.621 6.916 48.218 1.00 60.72 94 ALA A O 1
ATOM 769 N N . ILE A 1 95 ? 7.236 7.716 49.807 1.00 61.53 95 ILE A N 1
ATOM 770 C CA . ILE A 1 95 ? 6.979 9.019 49.184 1.00 61.53 95 ILE A CA 1
ATOM 771 C C . ILE A 1 95 ? 7.855 10.076 49.870 1.00 61.53 95 ILE A C 1
ATOM 773 O O . ILE A 1 95 ? 8.059 10.032 51.087 1.00 61.53 95 ILE A O 1
ATOM 777 N N . ASP A 1 96 ? 8.352 11.045 49.101 1.00 62.81 96 ASP A N 1
ATOM 778 C CA . ASP A 1 96 ? 8.970 12.255 49.642 1.00 62.81 96 ASP A CA 1
ATOM 779 C C . ASP A 1 96 ? 7.961 13.065 50.474 1.00 62.81 96 ASP A C 1
ATOM 781 O O . ASP A 1 96 ? 6.819 13.292 50.073 1.00 62.81 96 ASP A O 1
ATOM 785 N N . LYS A 1 97 ? 8.413 13.584 51.622 1.00 59.28 97 LYS A N 1
ATOM 786 C CA . LYS A 1 97 ? 7.616 14.335 52.620 1.00 59.28 97 LYS A CA 1
ATOM 787 C C . LYS A 1 97 ? 6.964 15.631 52.100 1.00 59.28 97 LYS A C 1
ATOM 789 O O . LYS A 1 97 ? 6.295 16.330 52.855 1.00 59.28 97 LYS A O 1
ATOM 794 N N . ASN A 1 98 ? 7.147 15.963 50.825 1.00 56.78 98 ASN A N 1
ATOM 795 C CA . ASN A 1 98 ? 6.600 17.160 50.191 1.00 56.78 98 ASN A CA 1
ATOM 796 C C . ASN A 1 98 ? 5.203 16.947 49.576 1.00 56.78 98 ASN A C 1
ATOM 798 O O . ASN A 1 98 ? 4.621 17.914 49.085 1.00 56.78 98 ASN A O 1
ATOM 802 N N . TYR A 1 99 ? 4.649 15.729 49.627 1.00 60.03 99 TYR A N 1
ATOM 803 C CA . TYR A 1 99 ? 3.316 15.409 49.094 1.00 60.03 99 TYR A CA 1
ATOM 804 C C . TYR A 1 99 ? 2.185 16.223 49.757 1.00 60.03 99 TYR A C 1
ATOM 806 O O . TYR A 1 99 ? 1.285 16.712 49.073 1.00 60.03 99 TYR A O 1
ATOM 814 N N . ASP A 1 100 ? 2.285 16.482 51.063 1.00 55.47 100 ASP A N 1
ATOM 815 C CA . ASP A 1 100 ? 1.235 17.165 51.836 1.00 55.47 100 ASP A CA 1
ATOM 816 C C . ASP A 1 100 ? 1.138 18.681 51.577 1.00 55.47 100 ASP A C 1
ATOM 818 O O . ASP A 1 100 ? 0.174 19.328 51.988 1.00 55.47 100 ASP A O 1
ATOM 822 N N . ASN A 1 101 ? 2.103 19.283 50.871 1.00 54.66 101 ASN A N 1
ATOM 823 C CA . ASN A 1 101 ? 2.118 20.732 50.631 1.00 54.66 101 ASN A CA 1
ATOM 824 C C . ASN A 1 101 ? 1.445 21.161 49.316 1.00 54.66 101 ASN A C 1
ATOM 826 O O . ASN A 1 101 ? 1.313 22.358 49.064 1.00 54.66 101 ASN A O 1
ATOM 830 N N . ALA A 1 102 ? 0.958 20.227 48.495 1.00 53.12 102 ALA A N 1
ATOM 831 C CA . ALA A 1 102 ? 0.294 20.541 47.224 1.00 53.12 102 ALA A CA 1
ATOM 832 C C . ALA A 1 102 ? -1.195 20.947 47.358 1.00 53.12 102 ALA A C 1
ATOM 834 O O . ALA A 1 102 ? -1.889 21.057 46.344 1.00 53.12 102 ALA A O 1
ATOM 835 N N . GLY A 1 103 ? -1.688 21.146 48.588 1.00 52.12 103 GLY A N 1
ATOM 836 C CA . GLY A 1 103 ? -3.101 21.405 48.896 1.00 52.12 103 GLY A CA 1
ATOM 837 C C . GLY A 1 103 ? -3.404 22.699 49.657 1.00 52.12 103 GLY A C 1
ATOM 838 O O . GLY A 1 103 ? -4.551 22.896 50.040 1.00 52.12 103 GLY A O 1
ATOM 839 N N . LYS A 1 104 ? -2.434 23.596 49.884 1.00 41.97 104 LYS A N 1
ATOM 840 C CA . LYS A 1 104 ? -2.718 24.920 50.471 1.00 41.97 104 LYS A CA 1
ATOM 841 C C . LYS A 1 104 ? -3.086 25.923 49.379 1.00 41.97 104 LYS A C 1
ATOM 843 O O . LYS A 1 104 ? -2.358 26.869 49.105 1.00 41.97 104 LYS A O 1
ATOM 848 N N . CYS A 1 105 ? -4.208 25.665 48.723 1.00 37.03 105 CYS A N 1
ATOM 849 C CA . CYS A 1 105 ? -5.013 26.706 48.104 1.00 37.03 105 CYS A CA 1
ATOM 850 C C . CYS A 1 105 ? -6.083 27.105 49.124 1.00 37.03 105 CYS A C 1
ATOM 852 O O . CYS A 1 105 ? -6.774 26.246 49.666 1.00 37.03 105 CYS A O 1
ATOM 854 N N . ASP A 1 106 ? -6.162 28.403 49.405 1.00 46.59 106 ASP A N 1
ATOM 855 C CA . ASP A 1 106 ? -7.072 29.034 50.358 1.00 46.59 106 ASP A CA 1
ATOM 856 C C . ASP A 1 106 ? -8.511 28.517 50.230 1.00 46.59 106 ASP A C 1
ATOM 858 O O . ASP A 1 106 ? -9.237 28.889 49.307 1.00 46.59 106 ASP A O 1
ATOM 862 N N . GLN A 1 107 ? -8.955 27.692 51.177 1.00 40.12 107 GLN A N 1
ATOM 863 C CA . GLN A 1 107 ? -10.374 27.453 51.406 1.00 40.12 107 GLN A CA 1
ATOM 864 C C . GLN A 1 107 ? -10.659 27.435 52.904 1.00 40.12 107 GLN A C 1
ATOM 866 O O . GLN A 1 107 ? -10.136 26.626 53.665 1.00 40.12 107 GLN A O 1
ATOM 871 N N . ASN A 1 108 ? -11.487 28.406 53.278 1.00 40.19 108 ASN A N 1
ATOM 872 C CA . ASN A 1 108 ? -12.023 28.681 54.597 1.00 40.19 108 ASN A CA 1
ATOM 873 C C . ASN A 1 108 ? -12.500 27.413 55.321 1.00 40.19 108 ASN A C 1
ATOM 875 O O . ASN A 1 108 ? -13.221 26.587 54.761 1.00 40.19 108 ASN A O 1
ATOM 879 N N . GLU A 1 109 ? -12.118 27.313 56.588 1.00 44.75 109 GLU A N 1
ATOM 880 C CA . GLU A 1 109 ? -12.531 26.273 57.521 1.00 44.75 109 GLU A CA 1
ATOM 881 C C . GLU A 1 109 ? -14.061 26.259 57.700 1.00 44.75 109 GLU A C 1
ATOM 883 O O . GLU A 1 109 ? -14.673 27.278 58.021 1.00 44.75 109 GLU A O 1
ATOM 888 N N . ILE A 1 110 ? -14.680 25.084 57.549 1.00 42.44 110 ILE A N 1
ATOM 889 C CA . ILE A 1 110 ? -16.018 24.791 58.083 1.00 42.44 110 ILE A CA 1
ATOM 890 C C . ILE A 1 110 ? -15.904 23.485 58.886 1.00 42.44 110 ILE A C 1
ATOM 892 O O . ILE A 1 110 ? -15.491 22.466 58.324 1.00 42.44 110 ILE A O 1
ATOM 896 N N . PRO A 1 111 ? -16.228 23.476 60.193 1.00 44.91 111 PRO A N 1
ATOM 897 C CA . PRO A 1 111 ? -15.966 22.334 61.053 1.00 44.91 111 PRO A CA 1
ATOM 898 C C . PRO A 1 111 ? -17.071 21.269 60.970 1.00 44.91 111 PRO A C 1
ATOM 900 O O . PRO A 1 111 ? -18.258 21.571 60.902 1.00 44.91 111 PRO A O 1
ATOM 903 N N . ALA A 1 112 ? -16.634 20.012 61.074 1.00 47.47 112 ALA A N 1
ATOM 904 C CA . ALA A 1 112 ? -17.346 18.872 61.654 1.00 47.47 112 ALA A CA 1
ATOM 905 C C . ALA A 1 112 ? -18.747 18.509 61.112 1.00 47.47 112 ALA A C 1
ATOM 907 O O . ALA A 1 112 ? -19.767 18.906 61.666 1.00 47.47 112 ALA A O 1
ATOM 908 N N . VAL A 1 113 ? -18.800 17.546 60.180 1.00 41.78 113 VAL A N 1
ATOM 909 C CA . VAL A 1 113 ? -19.894 16.555 60.149 1.00 41.78 113 VAL A CA 1
ATOM 910 C C . VAL A 1 113 ? -19.314 15.157 59.955 1.00 41.78 113 VAL A C 1
ATOM 912 O O . VAL A 1 113 ? -19.036 14.694 58.852 1.00 41.78 113 VAL A O 1
ATOM 915 N N . SER A 1 114 ? -19.171 14.464 61.076 1.00 49.97 114 SER A N 1
ATOM 916 C CA . SER A 1 114 ? -19.103 13.016 61.157 1.00 49.97 114 SER A CA 1
ATOM 917 C C . SER A 1 114 ? -20.369 12.402 60.546 1.00 49.97 114 SER A C 1
ATOM 919 O O . SER A 1 114 ? -21.458 12.469 61.116 1.00 49.97 114 SER A O 1
ATOM 921 N N . ARG A 1 115 ? -20.250 11.747 59.387 1.00 44.44 115 ARG A N 1
ATOM 922 C CA . ARG A 1 115 ? -21.298 10.841 58.899 1.00 44.44 115 ARG A CA 1
ATOM 923 C C . ARG A 1 115 ? -20.676 9.549 58.392 1.00 44.44 115 ARG A C 1
ATOM 925 O O . ARG A 1 115 ? -20.175 9.470 57.278 1.00 44.44 115 ARG A O 1
ATOM 932 N N . ARG A 1 116 ? -20.723 8.547 59.276 1.00 45.47 116 ARG A N 1
ATOM 933 C CA . ARG A 1 116 ? -20.655 7.109 58.983 1.00 45.47 116 ARG A CA 1
ATOM 934 C C . ARG A 1 116 ? -21.183 6.815 57.576 1.00 45.47 116 ARG A C 1
ATOM 936 O O . ARG A 1 116 ? -22.373 7.010 57.338 1.00 45.47 116 ARG A O 1
ATOM 943 N N . VAL A 1 117 ? -20.334 6.292 56.694 1.00 47.72 117 VAL A N 1
ATOM 944 C CA . VAL A 1 117 ? -20.812 5.552 55.525 1.00 47.72 117 VAL A CA 1
ATOM 945 C C . VAL A 1 117 ? -20.940 4.095 55.938 1.00 47.72 117 VAL A C 1
ATOM 947 O O . VAL A 1 117 ? -20.016 3.459 56.437 1.00 47.72 117 VAL A O 1
ATOM 950 N N . VAL A 1 118 ? -22.177 3.650 55.821 1.00 46.25 118 VAL A N 1
ATOM 951 C CA . VAL A 1 118 ? -22.741 2.387 56.253 1.00 46.25 118 VAL A CA 1
ATOM 952 C C . VAL A 1 118 ? -22.612 1.401 55.091 1.00 46.25 118 VAL A C 1
ATOM 954 O O . VAL A 1 118 ? -22.884 1.769 53.954 1.00 46.25 118 VAL A O 1
ATOM 957 N N . GLY A 1 119 ? -22.282 0.143 55.385 1.00 42.84 119 GLY A N 1
ATOM 958 C CA . GLY A 1 119 ? -22.820 -0.987 54.621 1.00 42.84 119 GLY A CA 1
ATOM 959 C C . GLY A 1 119 ? -21.980 -1.532 53.467 1.00 42.84 119 GLY A C 1
ATOM 960 O O . GLY A 1 119 ? -22.277 -1.307 52.299 1.00 42.84 119 GLY A O 1
ATOM 961 N N . SER A 1 120 ? -21.060 -2.432 53.812 1.00 54.44 120 SER A N 1
ATOM 962 C CA . SER A 1 120 ? -20.557 -3.520 52.959 1.00 54.44 120 SER A CA 1
ATOM 963 C C . SER A 1 120 ? -21.657 -4.569 52.656 1.00 54.44 120 SER A C 1
ATOM 965 O O . SER A 1 120 ? -21.465 -5.762 52.882 1.00 54.44 120 SER A O 1
ATOM 967 N N . SER A 1 121 ? -22.836 -4.141 52.180 1.00 50.47 121 SER A N 1
ATOM 968 C CA . SER A 1 121 ? -23.993 -5.024 51.910 1.00 50.47 121 SER A CA 1
ATOM 969 C C . SER A 1 121 ? -24.629 -4.856 50.523 1.00 50.47 12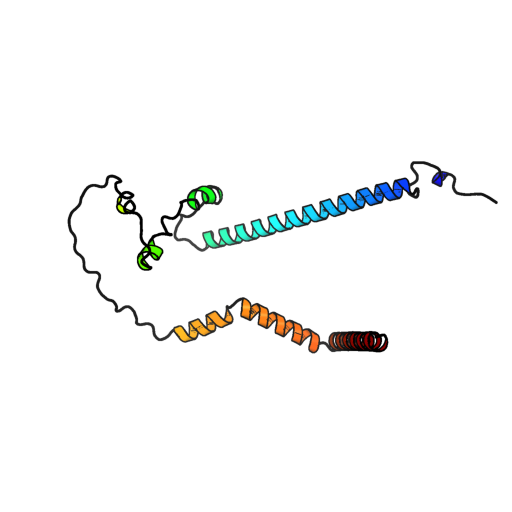1 SER A C 1
ATOM 971 O O . SER A 1 121 ? -25.733 -5.338 50.311 1.00 50.47 121 SER A O 1
ATOM 973 N N . MET A 1 122 ? -23.936 -4.257 49.548 1.00 50.53 122 MET A N 1
ATOM 974 C CA . MET A 1 122 ? -24.362 -4.277 48.132 1.00 50.53 122 MET A CA 1
ATOM 975 C C . MET A 1 122 ? -23.688 -5.390 47.302 1.00 50.53 122 MET A C 1
ATOM 977 O O . MET A 1 122 ? -23.473 -5.234 46.106 1.00 50.53 122 MET A O 1
ATOM 981 N N . ILE A 1 123 ? -23.360 -6.533 47.916 1.00 55.69 123 ILE A N 1
ATOM 982 C CA . ILE A 1 123 ? -22.990 -7.764 47.192 1.00 55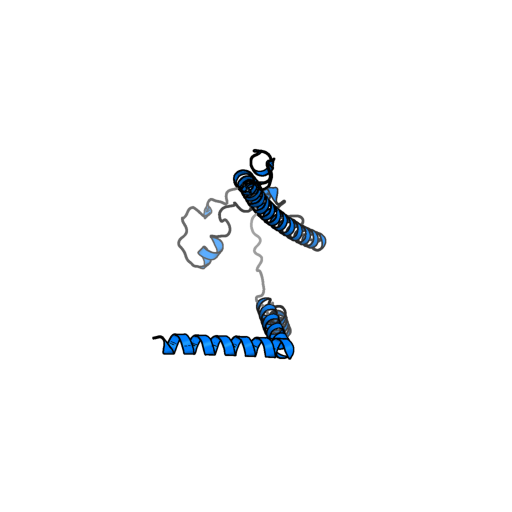.69 123 ILE A CA 1
ATOM 983 C C . ILE A 1 123 ? -24.218 -8.680 47.189 1.00 55.69 123 ILE A C 1
ATOM 985 O O . ILE A 1 123 ? -24.307 -9.643 47.943 1.00 55.69 123 ILE A O 1
ATOM 989 N N . THR A 1 124 ? -25.215 -8.335 46.377 1.00 52.81 124 THR A N 1
ATOM 990 C CA . THR A 1 124 ? -26.410 -9.164 46.152 1.00 52.81 124 THR A CA 1
ATOM 991 C C . THR A 1 124 ? -26.843 -9.119 44.684 1.00 52.81 124 THR A C 1
ATOM 993 O O . THR A 1 124 ? -27.910 -8.618 44.358 1.00 52.81 124 THR A O 1
ATOM 996 N N . THR A 1 125 ? -26.044 -9.688 43.772 1.00 50.72 125 THR A N 1
ATOM 997 C CA . THR A 1 125 ? -26.480 -9.984 42.387 1.00 50.72 125 THR A CA 1
ATOM 998 C C . THR A 1 125 ? -25.866 -11.293 41.861 1.00 50.72 125 THR A C 1
ATOM 1000 O O . THR A 1 125 ? -24.987 -11.320 41.008 1.00 50.72 125 THR A O 1
ATOM 1003 N N . GLY A 1 126 ? -26.338 -12.429 42.380 1.00 56.41 126 GLY A N 1
ATOM 1004 C CA . GLY A 1 126 ? -25.882 -13.779 42.004 1.00 56.41 126 GLY A CA 1
ATOM 1005 C C . GLY A 1 126 ? -26.587 -14.424 40.798 1.00 56.41 126 GLY A C 1
ATOM 1006 O O . GLY A 1 126 ? -26.640 -15.646 40.746 1.00 56.41 126 GLY A O 1
ATOM 1007 N N . GLY A 1 127 ? -27.167 -13.652 39.869 1.00 57.72 127 GLY A N 1
ATOM 1008 C CA . GLY A 1 127 ? -27.976 -14.195 38.757 1.00 57.72 127 GLY A CA 1
ATOM 1009 C C . GLY A 1 127 ? -27.441 -13.954 37.340 1.00 57.72 127 GLY A C 1
ATOM 1010 O O . GLY A 1 127 ? -27.760 -14.724 36.441 1.00 57.72 127 GLY A O 1
ATOM 1011 N N . ASP A 1 128 ? -26.617 -12.923 37.132 1.00 60.06 128 ASP A N 1
ATOM 1012 C CA . ASP A 1 128 ? -26.279 -12.436 35.780 1.00 60.06 128 ASP A CA 1
ATOM 1013 C C . ASP A 1 128 ? -24.850 -12.791 35.332 1.00 60.06 128 ASP A C 1
ATOM 1015 O O . ASP A 1 128 ? -24.483 -12.682 34.164 1.00 60.06 128 ASP A O 1
ATOM 1019 N N . THR A 1 129 ? -24.024 -13.306 36.247 1.00 62.34 129 THR A N 1
ATOM 1020 C CA . THR A 1 129 ? -22.606 -13.595 35.979 1.00 62.34 129 THR A CA 1
ATOM 1021 C C . THR A 1 129 ? -22.413 -14.667 34.904 1.00 62.34 129 THR A C 1
ATOM 1023 O O . THR A 1 129 ? -21.476 -14.586 34.112 1.00 62.34 129 THR A O 1
ATOM 1026 N N . GLN A 1 130 ? -23.308 -15.657 34.822 1.00 64.75 130 GLN A N 1
ATOM 1027 C CA . GLN A 1 130 ? -23.246 -16.702 33.799 1.00 64.75 130 GLN A CA 1
ATOM 1028 C C . GLN A 1 130 ? -23.600 -16.160 32.406 1.00 64.75 130 GLN A C 1
ATOM 1030 O O . GLN A 1 130 ? -22.917 -16.482 31.431 1.00 64.75 130 GLN A O 1
ATOM 1035 N N . VAL A 1 131 ? -24.634 -15.321 32.300 1.00 68.88 131 VAL A N 1
ATOM 1036 C CA . VAL A 1 131 ? -25.046 -14.706 31.029 1.00 68.88 131 VAL A CA 1
ATOM 1037 C C . VAL A 1 131 ? -23.966 -13.737 30.555 1.00 68.88 131 VAL A C 1
ATOM 1039 O O . VAL A 1 131 ? -23.527 -13.836 29.406 1.00 68.88 131 VAL A O 1
ATOM 1042 N N . ASP A 1 132 ? -23.431 -12.925 31.465 1.00 74.62 132 ASP A N 1
ATOM 1043 C CA . ASP A 1 132 ? -22.321 -12.010 31.208 1.00 74.62 132 ASP A CA 1
ATOM 1044 C C . ASP A 1 132 ? -21.071 -12.715 30.685 1.00 74.62 132 ASP A C 1
ATOM 1046 O O . ASP A 1 132 ? -20.450 -12.242 29.734 1.00 74.62 132 ASP A O 1
ATOM 1050 N N . LEU A 1 133 ? -20.690 -13.859 31.259 1.00 82.50 133 LEU A N 1
ATOM 1051 C CA . LEU A 1 133 ? -19.536 -14.622 30.777 1.00 82.50 133 LEU A CA 1
ATOM 1052 C C . LEU A 1 133 ? -19.768 -15.171 29.367 1.00 82.50 133 LEU A C 1
ATOM 1054 O O . LEU A 1 133 ? -18.880 -15.083 28.520 1.00 82.50 133 LEU A O 1
ATOM 1058 N N . THR A 1 134 ? -20.965 -15.692 29.080 1.00 83.94 134 THR A N 1
ATOM 1059 C CA . THR A 1 134 ? -21.275 -16.189 27.730 1.00 83.94 134 THR A CA 1
ATOM 1060 C C . THR A 1 134 ? -21.332 -15.069 26.696 1.00 83.94 134 THR A C 1
ATOM 1062 O O . THR A 1 134 ? -20.946 -15.282 25.548 1.00 83.94 134 THR A O 1
ATOM 1065 N N . ARG A 1 135 ? -21.787 -13.874 27.085 1.00 84.44 135 ARG A N 1
ATOM 1066 C CA . ARG A 1 135 ? -21.821 -12.697 26.220 1.00 84.44 135 ARG A CA 1
ATOM 1067 C C . ARG A 1 135 ? -20.415 -12.174 25.952 1.00 84.44 135 ARG A C 1
ATOM 1069 O O . ARG A 1 135 ? -20.051 -12.040 24.792 1.00 84.44 135 ARG A O 1
ATOM 1076 N N . LYS A 1 136 ? -19.595 -12.009 26.996 1.00 83.06 136 LYS A N 1
ATOM 1077 C CA . LYS A 1 136 ? -18.181 -11.606 26.884 1.00 83.06 136 LYS A CA 1
ATOM 1078 C C . LYS A 1 136 ? -17.385 -12.551 25.991 1.00 83.06 136 LYS A C 1
ATOM 1080 O O . LYS A 1 136 ? -16.580 -12.098 25.194 1.00 83.06 136 LYS A O 1
ATOM 1085 N N . LEU A 1 137 ? -17.639 -13.855 26.091 1.00 80.56 137 LEU A N 1
ATOM 1086 C CA . LEU A 1 137 ? -16.960 -14.849 25.264 1.00 80.56 137 LEU A CA 1
ATOM 1087 C C . LEU A 1 137 ? -17.407 -14.795 23.793 1.00 80.56 137 LEU A C 1
ATOM 1089 O O . LEU A 1 137 ? -16.591 -15.011 22.906 1.00 80.56 137 LEU A O 1
ATOM 1093 N N . ARG A 1 138 ? -18.679 -14.486 23.512 1.00 84.94 138 ARG A N 1
ATOM 1094 C CA . ARG A 1 138 ? -19.178 -14.304 22.134 1.00 84.94 138 ARG A CA 1
ATOM 1095 C C . ARG A 1 138 ? -18.754 -12.973 21.515 1.00 84.94 138 ARG A C 1
ATOM 1097 O O . ARG A 1 138 ? -18.526 -12.910 20.314 1.00 84.94 138 ARG A O 1
ATOM 1104 N N . GLU A 1 139 ? -18.674 -11.927 22.328 1.00 84.38 139 GLU A N 1
ATOM 1105 C CA . GLU A 1 139 ? -18.270 -10.580 21.919 1.00 84.38 139 GLU A CA 1
ATOM 1106 C C . GLU A 1 139 ? -16.738 -10.391 21.942 1.00 84.38 139 GLU A C 1
ATOM 1108 O O . GLU A 1 139 ? -16.254 -9.308 21.618 1.00 84.38 139 GLU A O 1
ATOM 1113 N N . ASP A 1 140 ? -15.960 -11.430 22.280 1.00 88.44 140 ASP A N 1
ATOM 1114 C CA . ASP A 1 140 ? -14.495 -11.392 22.242 1.00 88.44 140 ASP A CA 1
ATOM 1115 C C . ASP A 1 140 ? -13.991 -11.255 20.786 1.00 88.44 140 ASP A C 1
ATOM 1117 O O . ASP A 1 140 ? -14.184 -12.165 19.967 1.00 88.44 140 ASP A O 1
ATOM 1121 N N . PRO A 1 141 ? -13.292 -10.158 20.433 1.00 88.12 141 PRO A N 1
ATOM 1122 C CA . PRO A 1 141 ? -12.780 -9.947 19.082 1.00 88.12 141 PRO A CA 1
ATOM 1123 C C . PRO A 1 141 ? -11.791 -11.030 18.634 1.00 88.12 141 PRO A C 1
ATOM 1125 O O . PRO A 1 141 ? -11.749 -11.363 17.447 1.00 88.12 141 PRO A O 1
ATOM 1128 N N . LEU A 1 142 ? -11.011 -11.617 19.549 1.00 90.12 142 LEU A N 1
ATOM 1129 C CA . LEU A 1 142 ? -10.082 -12.697 19.202 1.00 90.12 142 LEU A CA 1
ATOM 1130 C C . LEU A 1 142 ? -10.831 -13.975 18.826 1.00 90.12 142 LEU A C 1
ATOM 1132 O O . LEU A 1 142 ? -10.425 -14.689 17.902 1.00 90.12 142 LEU A O 1
ATOM 1136 N N . LEU A 1 143 ? -11.945 -14.248 19.505 1.00 92.69 143 LEU A N 1
ATOM 1137 C CA . LEU A 1 143 ? -12.803 -15.379 19.183 1.00 92.69 143 LEU A CA 1
ATOM 1138 C C . LEU A 1 143 ? -13.454 -15.198 17.806 1.00 92.69 143 LEU A C 1
ATOM 1140 O O . LEU A 1 143 ? -13.430 -16.139 17.010 1.00 92.69 143 LEU A O 1
ATOM 1144 N N . LEU A 1 144 ? -13.913 -13.985 17.474 1.00 89.81 144 LEU A N 1
ATOM 1145 C CA . LEU A 1 144 ? -14.454 -13.659 16.147 1.00 89.81 144 LEU A CA 1
ATOM 1146 C C . LEU A 1 144 ? -13.417 -13.841 15.030 1.00 89.81 144 LEU A C 1
ATOM 1148 O O . LEU A 1 144 ? -13.720 -14.411 13.978 1.00 89.81 144 LEU A O 1
ATOM 1152 N N . VAL A 1 145 ? -12.172 -13.401 15.247 1.00 93.81 145 VAL A N 1
ATOM 1153 C CA . VAL A 1 145 ? -11.080 -13.599 14.277 1.00 93.81 145 VAL A CA 1
ATOM 1154 C C . VAL A 1 145 ? -10.809 -15.088 14.062 1.00 93.81 145 VAL A C 1
ATOM 1156 O O . VAL A 1 145 ? -10.712 -15.540 12.920 1.00 93.81 145 VAL A O 1
ATOM 1159 N N . LYS A 1 146 ? -10.751 -15.871 15.144 1.00 95.00 146 LYS A N 1
ATOM 1160 C CA . LYS A 1 146 ? -10.524 -17.320 15.088 1.00 95.00 146 LYS A CA 1
ATOM 1161 C C . LYS A 1 146 ? -11.666 -18.065 14.398 1.00 95.00 146 LYS A C 1
ATOM 1163 O O . LYS A 1 146 ? -11.425 -19.014 13.650 1.00 95.00 146 LYS A O 1
ATOM 1168 N N . GLU A 1 147 ? -12.908 -17.661 14.642 1.00 95.31 147 GLU A N 1
ATOM 1169 C CA . GLU A 1 147 ? -14.078 -18.216 13.964 1.00 95.31 147 GLU A CA 1
ATOM 1170 C C . GLU A 1 147 ? -14.037 -17.914 12.463 1.00 95.31 147 GLU A C 1
ATOM 1172 O O . GLU 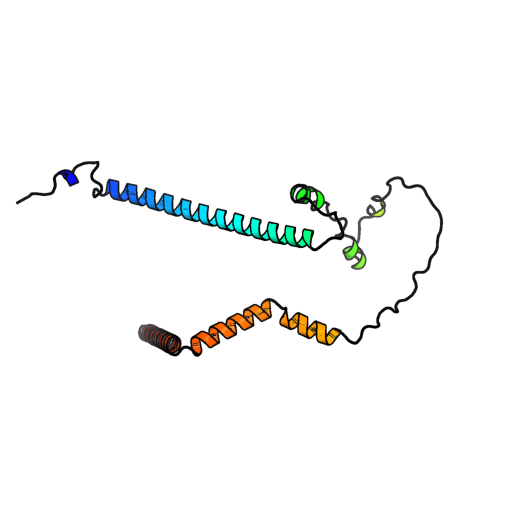A 1 147 ? -14.193 -18.826 11.649 1.00 95.31 147 GLU A O 1
ATOM 1177 N N . ARG A 1 148 ? -13.708 -16.672 12.084 1.00 95.19 148 ARG A N 1
ATOM 1178 C CA . ARG A 1 148 ? -13.531 -16.272 10.683 1.00 95.19 148 ARG A CA 1
ATOM 1179 C C . ARG A 1 148 ? -12.408 -17.048 9.995 1.00 95.19 148 ARG A C 1
ATOM 1181 O O . ARG A 1 148 ? -12.581 -17.479 8.855 1.00 95.19 148 ARG A O 1
ATOM 1188 N N . GLU A 1 149 ? -11.283 -17.261 10.673 1.00 96.00 149 GLU A N 1
ATOM 1189 C CA . GLU A 1 149 ? -10.169 -18.067 10.162 1.00 96.00 149 GLU A CA 1
ATOM 1190 C C . GLU A 1 149 ? -10.603 -19.520 9.912 1.00 96.00 149 GLU A C 1
ATOM 1192 O O . GLU A 1 149 ? -10.372 -20.070 8.830 1.00 96.00 149 GLU A O 1
ATOM 1197 N N . ARG A 1 150 ? -11.298 -20.134 10.880 1.00 96.50 150 ARG A N 1
ATOM 1198 C CA . ARG A 1 150 ? -11.847 -21.493 10.741 1.00 96.50 150 ARG A CA 1
ATOM 1199 C C . ARG A 1 150 ? -12.849 -21.587 9.595 1.00 96.50 150 ARG A C 1
ATOM 1201 O O . ARG A 1 150 ? -12.762 -22.528 8.808 1.00 96.50 150 ARG A O 1
ATOM 1208 N N . ALA A 1 151 ? -13.758 -20.622 9.476 1.00 96.62 151 ALA A N 1
ATOM 1209 C CA . ALA A 1 151 ? -14.754 -20.572 8.411 1.00 96.62 151 ALA A CA 1
ATOM 1210 C C . ALA A 1 151 ? -14.099 -20.435 7.029 1.00 96.62 151 ALA A C 1
ATOM 1212 O O . ALA A 1 151 ? -14.442 -21.177 6.110 1.00 96.62 151 ALA A O 1
ATOM 1213 N N . ALA A 1 152 ? -13.101 -19.557 6.888 1.00 95.81 152 ALA A N 1
ATOM 1214 C CA . ALA A 1 152 ? -12.337 -19.411 5.651 1.00 95.81 152 ALA A CA 1
ATOM 1215 C C . ALA A 1 152 ? -11.597 -20.708 5.287 1.00 95.81 152 ALA A C 1
ATOM 1217 O O . ALA A 1 152 ? -11.663 -21.165 4.145 1.00 95.81 152 ALA A O 1
ATOM 1218 N N . ARG A 1 153 ? -10.948 -21.356 6.265 1.00 95.06 153 ARG A N 1
ATOM 1219 C CA . ARG A 1 153 ? -10.275 -22.646 6.062 1.00 95.06 153 ARG A CA 1
ATOM 1220 C C . ARG A 1 153 ? -11.255 -23.741 5.640 1.00 95.06 153 ARG A C 1
ATOM 1222 O O . ARG A 1 153 ? -10.954 -24.499 4.721 1.00 95.06 153 ARG A O 1
ATOM 1229 N N . ALA A 1 154 ? -12.426 -23.809 6.269 1.00 96.06 154 ALA A N 1
ATOM 1230 C CA . ALA A 1 154 ? -13.477 -24.749 5.896 1.00 96.06 154 ALA A CA 1
ATOM 1231 C C . ALA A 1 154 ? -14.012 -24.469 4.483 1.00 96.06 154 ALA A C 1
ATOM 1233 O O . ALA A 1 154 ? -14.166 -25.402 3.702 1.00 96.06 154 ALA A O 1
ATOM 1234 N N . ALA A 1 155 ? -14.219 -23.202 4.110 1.00 94.81 155 ALA A N 1
ATOM 1235 C CA . ALA A 1 155 ? -14.666 -22.819 2.772 1.00 94.81 155 ALA A CA 1
ATOM 1236 C C . ALA A 1 155 ? -13.679 -23.262 1.677 1.00 94.81 155 ALA A C 1
ATOM 1238 O O . ALA A 1 155 ? -14.102 -23.821 0.663 1.00 94.81 155 ALA A O 1
ATOM 1239 N N . LEU A 1 156 ? -12.370 -23.097 1.911 1.00 91.44 156 LEU A N 1
ATOM 1240 C CA . LEU A 1 156 ? -11.326 -23.574 0.995 1.00 91.44 156 LEU A CA 1
ATOM 1241 C C . LEU A 1 156 ? -11.342 -25.103 0.828 1.00 91.44 156 LEU A C 1
ATOM 1243 O O . LEU A 1 156 ? -11.094 -25.607 -0.266 1.00 91.44 156 LEU A O 1
ATOM 1247 N N . LEU A 1 157 ? -11.629 -25.845 1.904 1.00 91.81 157 LEU A N 1
ATOM 1248 C CA . LEU A 1 157 ? -11.686 -27.311 1.886 1.00 91.81 157 LEU A CA 1
ATOM 1249 C C . LEU A 1 157 ? -12.991 -27.852 1.284 1.00 91.81 157 LEU A C 1
ATOM 1251 O O . LEU A 1 157 ? -12.968 -28.888 0.617 1.00 91.81 157 LEU A O 1
ATOM 1255 N N . ASN A 1 158 ? -14.108 -27.153 1.497 1.00 94.44 158 ASN A N 1
ATOM 1256 C CA . ASN A 1 158 ? -15.423 -27.516 0.971 1.00 94.44 158 ASN 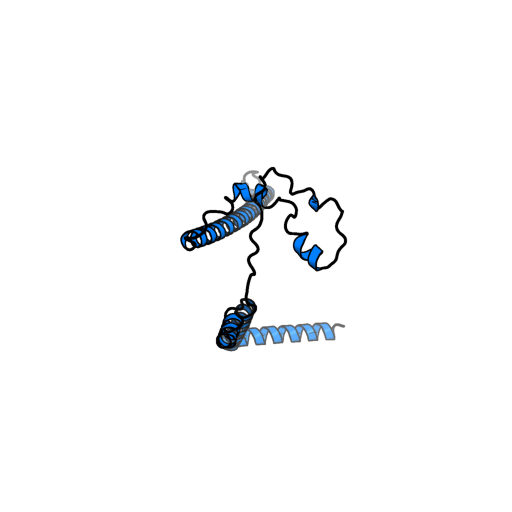A CA 1
ATOM 1257 C C . ASN A 1 158 ? -15.530 -27.257 -0.539 1.00 94.44 158 ASN A C 1
ATOM 1259 O O . ASN A 1 158 ? -16.287 -27.941 -1.223 1.00 94.44 158 ASN A O 1
ATOM 1263 N N . ASN A 1 159 ? -14.759 -26.310 -1.083 1.00 94.69 159 ASN A N 1
ATOM 1264 C CA . ASN A 1 159 ? -14.709 -26.060 -2.518 1.00 94.69 159 ASN A CA 1
ATOM 1265 C C . ASN A 1 159 ? -13.815 -27.104 -3.231 1.00 94.69 159 ASN A C 1
ATOM 1267 O O . ASN A 1 159 ? -12.589 -27.083 -3.071 1.00 94.69 159 ASN A O 1
ATOM 1271 N N . PRO A 1 160 ? -14.374 -27.992 -4.081 1.00 95.12 160 PRO A N 1
ATOM 1272 C CA . PRO A 1 160 ? -13.608 -29.074 -4.702 1.00 95.12 160 PRO A CA 1
ATOM 1273 C C . PRO A 1 160 ? -12.533 -28.575 -5.678 1.00 95.12 160 PRO A C 1
ATOM 1275 O O . PRO A 1 160 ? -11.509 -29.239 -5.843 1.00 95.12 160 PRO A O 1
ATOM 1278 N N . VAL A 1 161 ? -12.727 -27.411 -6.309 1.00 95.75 161 VAL A N 1
ATOM 1279 C CA . VAL A 1 161 ? -11.751 -26.815 -7.236 1.00 95.75 161 VAL A CA 1
ATOM 1280 C C . VAL A 1 161 ? -10.546 -26.284 -6.463 1.00 95.75 161 VAL A C 1
ATOM 1282 O O . VAL A 1 161 ? -9.401 -26.579 -6.809 1.00 95.75 161 VAL A O 1
ATOM 1285 N N . GLN A 1 162 ? -10.793 -25.550 -5.377 1.00 92.44 162 GLN A N 1
ATOM 1286 C CA . GLN A 1 162 ? -9.727 -25.028 -4.517 1.00 92.44 162 GLN A CA 1
ATOM 1287 C C . GLN A 1 162 ? -8.975 -26.159 -3.810 1.00 92.44 162 GLN A C 1
ATOM 1289 O O . GLN A 1 162 ? -7.746 -26.119 -3.742 1.00 92.44 162 GLN A O 1
ATOM 1294 N N . ARG A 1 163 ? -9.681 -27.214 -3.385 1.00 94.19 163 ARG A N 1
ATOM 1295 C CA . ARG A 1 163 ? -9.071 -28.410 -2.795 1.00 94.19 163 ARG A CA 1
ATOM 1296 C C . ARG A 1 163 ? -8.108 -29.104 -3.759 1.00 94.19 163 ARG A C 1
ATOM 1298 O O . ARG A 1 163 ? -6.990 -29.407 -3.358 1.00 94.19 163 ARG A O 1
ATOM 1305 N N . LYS A 1 164 ? -8.500 -29.303 -5.026 1.00 95.19 164 LYS A N 1
ATOM 1306 C CA . LYS A 1 164 ? -7.619 -29.878 -6.063 1.00 95.19 164 LYS A CA 1
ATOM 1307 C C . LYS A 1 164 ? -6.359 -29.035 -6.264 1.00 95.19 164 LYS A C 1
ATOM 1309 O O . LYS A 1 164 ? -5.250 -29.561 -6.196 1.00 95.19 164 LYS A O 1
ATOM 1314 N N . LYS A 1 165 ? -6.521 -27.716 -6.397 1.00 94.25 165 LYS A N 1
ATOM 1315 C CA . LYS A 1 165 ? -5.393 -26.783 -6.523 1.00 94.25 165 LYS A CA 1
ATOM 1316 C C . LYS A 1 165 ? -4.441 -26.866 -5.324 1.00 94.25 165 LYS A C 1
ATOM 1318 O O . LYS A 1 165 ? -3.230 -26.907 -5.511 1.00 94.25 165 LYS A O 1
ATOM 1323 N N . LEU A 1 166 ? -4.974 -26.932 -4.101 1.00 94.75 166 LEU A N 1
ATOM 1324 C CA . LEU A 1 166 ? -4.168 -27.078 -2.885 1.00 94.75 166 LEU A CA 1
ATOM 1325 C C . LEU A 1 166 ? -3.383 -28.400 -2.887 1.00 94.75 166 LEU A C 1
ATOM 1327 O O . LEU A 1 166 ? -2.189 -28.406 -2.600 1.00 94.75 166 LEU A O 1
ATOM 1331 N N . THR A 1 167 ? -4.031 -29.511 -3.254 1.00 94.38 167 THR A N 1
ATOM 1332 C CA . THR A 1 167 ? -3.372 -30.825 -3.328 1.00 94.38 167 THR A CA 1
ATOM 1333 C C . THR A 1 167 ? -2.277 -30.879 -4.392 1.00 94.38 167 THR A C 1
ATOM 1335 O O . THR A 1 167 ? -1.225 -31.463 -4.148 1.00 94.38 167 THR A O 1
ATOM 1338 N N . GLU A 1 168 ? -2.478 -30.237 -5.545 1.00 96.75 168 GLU A N 1
ATOM 1339 C CA . GLU A 1 168 ? -1.462 -30.151 -6.600 1.00 96.75 168 GLU A CA 1
ATOM 1340 C C . GLU A 1 168 ? -0.242 -29.339 -6.158 1.00 96.75 168 GLU A C 1
ATOM 1342 O O . GLU A 1 168 ? 0.892 -29.744 -6.412 1.00 96.75 168 GLU A O 1
ATOM 1347 N N . LEU A 1 169 ? -0.456 -28.211 -5.472 1.00 96.50 169 LEU A N 1
ATOM 1348 C CA . LEU A 1 169 ? 0.634 -27.395 -4.931 1.00 96.50 169 LEU A CA 1
ATOM 1349 C C . LEU A 1 169 ? 1.442 -28.159 -3.876 1.00 96.50 169 LEU A C 1
ATOM 1351 O O . LEU A 1 169 ? 2.668 -28.165 -3.945 1.00 96.50 169 LEU A O 1
ATOM 1355 N N . LEU A 1 170 ? 0.767 -28.859 -2.956 1.00 96.00 170 LEU A N 1
ATOM 1356 C CA . LEU A 1 170 ? 1.430 -29.690 -1.946 1.00 96.00 170 LEU A CA 1
ATOM 1357 C C . LEU A 1 170 ? 2.250 -30.820 -2.576 1.00 96.00 170 LEU A C 1
ATOM 1359 O O . LEU A 1 170 ? 3.365 -31.091 -2.134 1.00 96.00 170 LEU A O 1
ATOM 1363 N N . ARG A 1 171 ? 1.730 -31.456 -3.632 1.00 95.81 171 ARG A N 1
ATOM 1364 C CA . ARG A 1 171 ? 2.461 -32.492 -4.368 1.00 95.81 171 ARG A CA 1
ATOM 1365 C C . ARG A 1 171 ? 3.733 -31.934 -5.014 1.00 95.81 171 ARG A C 1
ATOM 1367 O O . ARG A 1 171 ? 4.797 -32.523 -4.848 1.00 95.81 171 ARG A O 1
ATOM 1374 N N . LYS A 1 172 ? 3.642 -30.777 -5.679 1.00 96.50 172 LYS A N 1
ATOM 1375 C CA . LYS A 1 172 ? 4.808 -30.101 -6.275 1.00 96.50 172 LYS A CA 1
ATOM 1376 C C . LYS A 1 172 ? 5.856 -29.729 -5.223 1.00 96.50 172 LYS A C 1
ATOM 1378 O O . LYS A 1 172 ? 7.043 -29.925 -5.457 1.00 96.50 172 LYS A O 1
ATOM 1383 N N . GLU A 1 173 ? 5.435 -29.236 -4.058 1.00 95.75 173 GLU A N 1
ATOM 1384 C CA . GLU A 1 173 ? 6.350 -28.905 -2.958 1.00 95.75 173 GLU A CA 1
ATOM 1385 C C . GLU A 1 173 ? 7.077 -30.153 -2.420 1.00 95.75 173 GLU A C 1
ATOM 1387 O O . GLU A 1 173 ? 8.273 -30.103 -2.132 1.00 95.75 173 GLU A O 1
ATOM 1392 N N . GLN A 1 174 ? 6.383 -31.292 -2.310 1.00 95.19 174 GLN A N 1
ATOM 1393 C CA . GLN A 1 174 ? 6.996 -32.562 -1.908 1.00 95.19 174 GLN A CA 1
ATOM 1394 C C . GLN A 1 174 ? 8.002 -33.077 -2.943 1.00 95.19 174 GLN A C 1
ATOM 1396 O O . GLN A 1 174 ? 9.097 -33.492 -2.566 1.00 95.19 174 GLN A O 1
ATOM 1401 N N . GLU A 1 175 ? 7.661 -33.022 -4.232 1.00 95.06 175 GLU A N 1
ATOM 1402 C CA . GLU A 1 175 ? 8.563 -33.404 -5.326 1.00 95.06 175 GLU A CA 1
ATOM 1403 C C . GLU A 1 175 ? 9.837 -32.539 -5.316 1.00 95.06 175 GLU A C 1
ATOM 1405 O O . GLU A 1 175 ? 10.941 -33.083 -5.347 1.00 95.06 175 GLU A O 1
ATOM 1410 N N . GLN A 1 176 ? 9.707 -31.218 -5.139 1.00 93.88 176 GLN A N 1
ATOM 1411 C CA . GLN A 1 176 ? 10.848 -30.300 -4.995 1.00 93.88 176 GLN A CA 1
ATOM 1412 C C . GLN A 1 176 ? 11.700 -30.608 -3.755 1.00 93.88 176 GLN A C 1
ATOM 1414 O O . GLN A 1 176 ? 12.926 -30.651 -3.839 1.00 93.88 176 GLN A O 1
ATOM 1419 N N . LYS A 1 177 ? 11.077 -30.867 -2.596 1.00 94.06 177 LYS A N 1
ATOM 1420 C CA . LYS A 1 177 ? 11.807 -31.251 -1.373 1.00 94.06 177 LYS A CA 1
ATOM 1421 C C . LYS A 1 177 ? 12.563 -32.568 -1.535 1.00 94.06 177 LYS A C 1
ATOM 1423 O O . LYS A 1 177 ? 13.639 -32.708 -0.961 1.00 94.06 177 LYS A O 1
ATOM 1428 N N . ASN A 1 178 ? 12.016 -33.524 -2.283 1.00 93.31 178 ASN A N 1
ATOM 1429 C CA . ASN A 1 178 ? 12.681 -34.797 -2.553 1.00 93.31 178 ASN A CA 1
ATOM 1430 C C . ASN A 1 178 ? 13.865 -34.624 -3.515 1.00 93.31 178 ASN A C 1
ATOM 1432 O O . ASN A 1 178 ? 14.923 -35.181 -3.241 1.00 93.31 178 ASN A O 1
ATOM 1436 N N . GLN A 1 179 ? 13.728 -33.802 -4.561 1.00 92.19 179 GLN A N 1
ATOM 1437 C CA . GLN A 1 179 ? 14.835 -33.454 -5.466 1.00 92.19 179 GLN A CA 1
ATOM 1438 C C . GLN A 1 179 ? 15.991 -32.773 -4.712 1.00 92.19 179 GLN A C 1
ATOM 1440 O O . GLN A 1 179 ? 17.134 -33.214 -4.800 1.00 92.19 179 GLN A O 1
ATOM 1445 N N . LEU A 1 180 ? 15.685 -31.788 -3.858 1.00 91.94 180 LEU A N 1
ATOM 1446 C CA . LEU A 1 180 ? 16.680 -31.112 -3.010 1.00 91.94 180 LEU A CA 1
ATOM 1447 C C . LEU A 1 180 ? 17.381 -32.050 -2.013 1.00 91.94 180 LEU A C 1
ATOM 1449 O O . LEU A 1 180 ? 18.481 -31.750 -1.555 1.00 91.94 180 LEU A O 1
ATOM 1453 N N . LYS A 1 181 ? 16.730 -33.151 -1.620 1.00 90.50 181 LYS A N 1
ATOM 1454 C CA . LYS A 1 181 ? 17.328 -34.180 -0.760 1.00 90.50 181 LYS A CA 1
ATOM 1455 C C . LYS A 1 181 ? 18.176 -35.178 -1.541 1.00 90.50 181 LYS A C 1
ATOM 1457 O O . LYS A 1 181 ? 19.120 -35.685 -0.961 1.00 90.50 181 LYS A O 1
ATOM 1462 N N . SER A 1 182 ? 17.841 -35.480 -2.796 1.00 85.62 182 SER A N 1
ATOM 1463 C CA . SER A 1 182 ? 18.654 -36.364 -3.643 1.00 85.62 182 SER A CA 1
ATOM 1464 C C . SER A 1 182 ? 19.902 -35.683 -4.207 1.00 85.62 182 SER A C 1
ATOM 1466 O O . SER A 1 182 ? 20.838 -36.370 -4.591 1.00 85.62 182 SER A O 1
ATOM 1468 N N . GLU A 1 183 ? 19.907 -34.350 -4.284 1.00 78.31 183 GLU A N 1
ATOM 1469 C CA . GLU A 1 183 ? 21.062 -33.554 -4.727 1.00 78.31 183 GLU A CA 1
ATOM 1470 C C . GLU A 1 183 ? 22.084 -33.263 -3.608 1.00 78.31 183 GLU A C 1
ATOM 1472 O O . GLU A 1 183 ? 23.159 -32.737 -3.896 1.00 78.31 183 GLU A O 1
ATOM 1477 N N . LYS A 1 184 ? 21.767 -33.584 -2.346 1.00 65.19 184 LYS A N 1
ATOM 1478 C CA . LYS A 1 184 ? 22.674 -33.474 -1.190 1.00 65.19 184 LYS A CA 1
ATOM 1479 C C . LYS A 1 184 ? 23.266 -34.825 -0.824 1.00 65.19 184 LYS A C 1
ATOM 1481 O O . LYS A 1 184 ? 24.447 -34.824 -0.419 1.00 65.19 184 LYS A O 1
#

Foldseek 3Di:
DDDDPPLQVDPPRCPPPVNVVVVVVVVVVVVVVVVVVVVVVVVVVVVVVVVVVVVVVVVVCPDDPDDDDVVCCVVVVPPPDPPPVPVVVVVPDDDDPCPVVPPPDDDDDDDDDDDDDDDPPPPPDPDCVVVVVVVCCVPPVVNVVVVVVVVVVVVCCVDPVSVVVVVVVVVVVVVVVVVVVVVD

Secondary structure (DSSP, 8-state):
-----GGGGSTT-TTSHHHHHHHHHHHHHHHHHHHHHHHHHHHHHHHHHHHHHHHHHHHH--S---S--HHHHHHHTT---SSHHHHHHHTTPPPPTTGGGTT-S--------------S------SSHHHHHHHHHHS-HHHHHHHHHHHHHHHHHH-HHHHHHHHHHHHHHHHHHHHHHH--

Organism: NCBI:txid116150

Sequence (184 aa):
MGGGDLNTKKAWHPSTLKNQERVWKAEQAAAAEQKRILELQRERAQERDREDLNKLARQNSDVIAGTSDNRLSWMYDQKPDKRIQQEDYLLGKAIDKNYDNAGKCDQNEIPAVSRRVVGSSMITTGGDTQVDLTRKLREDPLLLVKERERAARAALLNNPVQRKKLTELLRKEQEQKNQLKSEK

Radius of gyration: 34.97 Å; chains: 1; bounding box: 51×65×110 Å

InterPro domains:
  IPR019339 CBF1-interacting co-repressor CIR, N-terminal domain [PF10197] (12-47)
  IPR019339 CBF1-interacting co-repressor CIR, N-terminal domain [SM01083] (11-47)
  I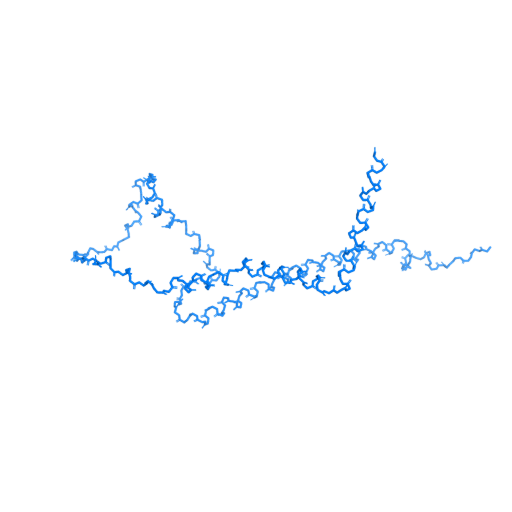PR022209 Pre-mRNA splicing factor [PF12542] (69-160)
  IPR051376 Pre-mRNA-splicing factor CWC25 [PTHR16196] (1-182)